Protein AF-A0A0L6W0F2-F1 (afdb_monomer_lite)

Secondary structure (DSSP, 8-state):
--GGGTS--TTTTHHHHSTTHHHHHHHHHHHHHHHHH-SSEEHHHHHHHHHHHHTTGGGG-PPPTT------SHHHHHHHHHHHHHHHTSSEE-TT--SSS-EEE--HHHHHHHHHHHHHHTT-------HHHHHHHHHHHHHHH-STTHHHHHHHHHHHHHHHHHHHHHHHHHHHHHHHHHHH---HHHHHHIIIIIIIIIIIIIIIHHHHTTT-HHHHHHHHHHHHHHHHH-HHHHHHHHHHHHHTTSS----TT-------TTTTTTTTSS---TT-HHHHHTTTHHHHTT-

Sequence (295 aa):
MQLFKIIRNPHFFSLLASPNREIYVEALFVVYRCYKQEFMIKKEELVNMLIATLENRMFELAAEEGEELDDYSLSGRAHWLVRRLLATGWIELDPLVHSVDEYIAVPDYSVKILQVLYEISEDRPKEYNSLVYSTYSNLSKAQEERGDYVAEALMAAYSLTDRLVDSLKSLLNNMRSYYLTLQEQEEVREVLREHFDRYQVLISDKIYHPLKTFDSVPRFRTRILSILRQWLVDGELIEKITAQLVRKGRFADAPPGGTINTTPTSTWLFTVRENCPPGYGWIWMRRREYIKSML

Structure (mmCIF, N/CA/C/O backbone):
data_AF-A0A0L6W0F2-F1
#
_entry.id   AF-A0A0L6W0F2-F1
#
loop_
_atom_site.group_PDB
_atom_site.id
_atom_site.type_symbol
_atom_site.label_atom_id
_atom_site.label_alt_id
_atom_site.label_comp_id
_atom_site.label_asym_id
_atom_site.label_entity_id
_atom_site.label_seq_id
_atom_site.pdbx_PDB_ins_code
_atom_site.Cartn_x
_atom_site.Cartn_y
_atom_site.Cartn_z
_atom_site.occupancy
_atom_site.B_iso_or_equiv
_atom_site.auth_seq_id
_atom_site.auth_comp_id
_atom_site.auth_asym_id
_atom_site.auth_atom_id
_atom_site.pdbx_PDB_model_num
ATOM 1 N N . MET A 1 1 ? -6.316 -21.010 -7.003 1.00 52.03 1 MET A N 1
ATOM 2 C CA . MET A 1 1 ? -6.022 -20.188 -5.805 1.00 52.03 1 MET A CA 1
ATOM 3 C C . MET A 1 1 ? -7.301 -20.040 -4.992 1.00 52.03 1 MET A C 1
ATOM 5 O O . MET A 1 1 ? -8.339 -19.841 -5.604 1.00 52.03 1 MET A O 1
ATOM 9 N N . GLN A 1 2 ? -7.263 -20.181 -3.663 1.00 79.69 2 GLN A N 1
ATOM 10 C CA . GLN A 1 2 ? -8.445 -20.024 -2.797 1.00 79.69 2 GLN A CA 1
ATOM 11 C C . GLN A 1 2 ? -8.117 -19.032 -1.674 1.00 79.69 2 GLN A C 1
ATOM 13 O O . GLN A 1 2 ? -7.456 -19.397 -0.708 1.00 79.69 2 GLN A O 1
ATOM 18 N N . LEU A 1 3 ? -8.557 -17.778 -1.825 1.00 83.69 3 LEU A N 1
ATOM 19 C CA . LEU A 1 3 ? -8.328 -16.679 -0.873 1.00 83.69 3 LEU A CA 1
ATOM 20 C C . LEU A 1 3 ? -8.741 -17.051 0.563 1.00 83.69 3 LEU A C 1
ATOM 22 O O . LEU A 1 3 ? -7.989 -16.818 1.504 1.00 83.69 3 LEU A O 1
ATOM 26 N N . PHE A 1 4 ? -9.879 -17.730 0.714 1.00 88.38 4 PHE A N 1
ATOM 27 C CA . PHE A 1 4 ? -10.427 -18.158 2.008 1.00 88.38 4 PHE A CA 1
ATOM 28 C C . PHE A 1 4 ? -9.688 -19.337 2.667 1.00 88.38 4 PHE A C 1
ATOM 30 O O . PHE A 1 4 ? -10.014 -19.732 3.779 1.00 88.38 4 PHE A O 1
ATOM 37 N N . LYS A 1 5 ? -8.660 -19.905 2.018 1.00 87.88 5 LYS A N 1
ATOM 38 C CA . LYS A 1 5 ? -7.694 -20.776 2.715 1.00 87.88 5 LYS A CA 1
ATOM 39 C C . LYS A 1 5 ? -6.657 -19.971 3.504 1.00 87.88 5 LYS A C 1
ATOM 41 O O . LYS A 1 5 ? -6.091 -20.493 4.463 1.00 87.88 5 LYS A O 1
ATOM 46 N N . ILE A 1 6 ? -6.393 -18.735 3.073 1.00 87.12 6 ILE A N 1
ATOM 47 C CA . ILE A 1 6 ? -5.465 -17.803 3.720 1.00 87.12 6 ILE A CA 1
ATOM 48 C C . ILE A 1 6 ? -6.224 -17.016 4.792 1.00 87.12 6 ILE A C 1
ATOM 50 O O . ILE A 1 6 ? -5.857 -17.078 5.959 1.00 87.12 6 ILE A O 1
ATOM 54 N N . ILE A 1 7 ? -7.326 -16.360 4.412 1.00 90.12 7 ILE A N 1
ATOM 55 C CA . ILE A 1 7 ? -8.238 -15.688 5.348 1.00 90.12 7 ILE A CA 1
ATOM 56 C C . ILE A 1 7 ? -9.220 -16.736 5.875 1.00 90.12 7 ILE A C 1
ATOM 58 O O . ILE A 1 7 ? -10.271 -16.969 5.280 1.00 90.12 7 ILE A O 1
ATOM 62 N N . ARG A 1 8 ? -8.825 -17.437 6.942 1.00 86.19 8 ARG A N 1
ATOM 63 C CA . ARG A 1 8 ? -9.568 -18.600 7.460 1.00 86.19 8 ARG A CA 1
ATOM 64 C C . ARG A 1 8 ? -10.846 -18.223 8.204 1.00 86.19 8 ARG A C 1
ATOM 66 O O . ARG A 1 8 ? -11.775 -19.024 8.239 1.00 86.19 8 ARG A O 1
ATOM 73 N N . ASN A 1 9 ? -10.883 -17.042 8.818 1.00 90.50 9 ASN A N 1
ATOM 74 C CA . ASN A 1 9 ? -12.027 -16.608 9.608 1.00 90.50 9 ASN A CA 1
ATOM 75 C C . ASN A 1 9 ? -13.150 -16.088 8.685 1.00 90.50 9 ASN A C 1
ATOM 77 O O . ASN A 1 9 ? -12.943 -15.084 7.998 1.00 90.50 9 ASN A O 1
ATOM 81 N N . PRO A 1 10 ? -14.340 -16.720 8.657 1.00 88.50 10 PRO A N 1
ATOM 82 C CA . PRO A 1 10 ? -15.450 -16.264 7.818 1.00 88.50 10 PRO A CA 1
ATOM 83 C C . PRO A 1 10 ? -15.996 -14.894 8.247 1.00 88.50 10 PRO A C 1
ATOM 85 O O . PRO A 1 10 ? -16.578 -14.184 7.431 1.00 88.50 10 PRO A O 1
ATOM 88 N N . HIS A 1 11 ? -15.776 -14.496 9.502 1.00 91.31 11 HIS A N 1
ATOM 89 C CA . HIS A 1 11 ? -16.202 -13.213 10.052 1.00 91.31 11 HIS A CA 1
ATOM 90 C C . HIS A 1 11 ? -15.135 -12.122 9.927 1.00 91.31 11 HIS A C 1
ATOM 92 O O . HIS A 1 11 ? -15.299 -11.053 10.499 1.00 91.31 11 HIS A O 1
ATOM 98 N N . PHE A 1 12 ? -14.061 -12.340 9.163 1.00 93.94 12 PHE A N 1
ATOM 99 C CA . PHE A 1 12 ? -12.976 -11.365 9.032 1.00 93.94 12 PHE A CA 1
ATOM 100 C C . PHE A 1 12 ? -13.468 -9.966 8.617 1.00 93.94 12 PHE A C 1
ATOM 102 O O . PHE A 1 12 ? -13.116 -8.963 9.230 1.00 93.94 12 PHE A O 1
ATOM 109 N N . PHE A 1 13 ? -14.351 -9.880 7.620 1.00 94.56 13 PHE A N 1
ATOM 110 C CA . PHE A 1 13 ? -14.863 -8.595 7.128 1.00 94.56 13 PHE A CA 1
ATOM 111 C C . PHE A 1 13 ? -16.058 -8.040 7.921 1.00 94.56 13 PHE A C 1
ATOM 113 O O . PHE A 1 13 ? -16.570 -6.982 7.557 1.00 94.56 13 PHE A O 1
ATOM 120 N N . SER A 1 14 ? -16.512 -8.708 8.991 1.00 93.25 14 SER A N 1
ATOM 121 C CA . SER A 1 14 ? -17.711 -8.284 9.732 1.00 93.25 14 SER A CA 1
ATOM 122 C C . SER A 1 14 ? -17.560 -6.888 10.341 1.00 93.25 14 SER A C 1
ATOM 124 O O . SER A 1 14 ? -18.513 -6.115 10.316 1.00 93.25 14 SER A O 1
ATOM 126 N N . LEU A 1 15 ? -16.350 -6.525 10.785 1.00 92.75 15 LEU A N 1
ATOM 127 C CA . LEU A 1 15 ? -16.050 -5.201 11.342 1.00 92.75 15 LEU A CA 1
ATOM 128 C C . LEU A 1 15 ? -16.320 -4.060 10.358 1.00 92.75 15 LEU A C 1
ATOM 130 O O . LEU A 1 15 ? -16.721 -2.976 10.758 1.00 92.75 15 LEU A O 1
ATOM 134 N N . LEU A 1 16 ? -16.111 -4.293 9.062 1.00 93.38 16 LEU A N 1
ATOM 135 C CA . LEU A 1 16 ? -16.318 -3.267 8.037 1.00 93.38 16 LEU A CA 1
ATOM 136 C C . LEU A 1 16 ? -17.801 -3.110 7.664 1.00 93.38 16 LEU A C 1
ATOM 138 O O . LEU A 1 16 ? -18.178 -2.127 7.028 1.00 93.38 16 LEU A O 1
ATOM 142 N N . ALA A 1 17 ? -18.635 -4.077 8.048 1.00 91.19 17 ALA A N 1
ATOM 143 C CA . ALA A 1 17 ? -20.064 -4.116 7.757 1.00 91.19 17 ALA A CA 1
ATOM 144 C C . ALA A 1 17 ? -20.945 -3.832 8.986 1.00 91.19 17 ALA A C 1
ATOM 146 O O . ALA A 1 17 ? -22.165 -3.767 8.846 1.00 91.19 17 ALA A O 1
ATOM 147 N N . SER A 1 18 ? -20.355 -3.680 10.175 1.00 89.38 18 SER A N 1
ATOM 148 C CA . SER A 1 18 ? -21.105 -3.500 11.417 1.00 89.38 18 SER A CA 1
ATOM 149 C C . SER A 1 18 ? -21.635 -2.064 11.590 1.00 89.38 18 SER A C 1
ATOM 151 O O . SER A 1 18 ? -21.172 -1.138 10.912 1.00 89.38 18 SER A O 1
ATOM 153 N N . PRO A 1 19 ? -22.576 -1.838 12.528 1.00 88.38 19 PRO A N 1
ATOM 154 C CA . PRO A 1 19 ? -23.009 -0.491 12.904 1.00 88.38 19 PRO A CA 1
ATOM 155 C C . PRO A 1 19 ? -21.852 0.386 13.409 1.00 88.38 19 PRO A C 1
ATOM 157 O O . PRO A 1 19 ? -21.783 1.565 13.077 1.00 88.38 19 PRO A O 1
ATOM 160 N N . ASN A 1 20 ? -20.898 -0.208 14.136 1.00 91.12 20 ASN A N 1
ATOM 161 C CA . ASN A 1 20 ? -19.728 0.471 14.705 1.00 91.12 20 ASN A CA 1
ATOM 162 C C . ASN A 1 20 ? -18.519 0.556 13.746 1.00 91.12 20 ASN A C 1
ATOM 164 O O . ASN A 1 20 ? -17.395 0.824 14.182 1.00 91.12 20 ASN A O 1
ATOM 168 N N . ARG A 1 21 ? -18.718 0.330 12.437 1.00 92.81 21 ARG A N 1
ATOM 169 C CA . ARG A 1 21 ? -17.644 0.228 11.428 1.00 92.81 21 ARG A CA 1
ATOM 170 C C . ARG A 1 21 ? -16.621 1.361 11.456 1.00 92.81 21 ARG A C 1
ATOM 172 O O . ARG A 1 21 ? -15.445 1.115 11.222 1.00 92.81 21 ARG A O 1
ATOM 179 N N . GLU A 1 22 ? -17.033 2.593 11.744 1.00 92.12 22 GLU A N 1
ATOM 180 C CA . GLU A 1 22 ? -16.118 3.741 11.739 1.00 92.12 22 GLU A CA 1
ATOM 181 C C . GLU A 1 22 ? -15.116 3.691 12.898 1.00 92.12 22 GLU A C 1
ATOM 183 O O . GLU A 1 22 ? -13.952 4.045 12.727 1.00 92.12 22 GLU A O 1
ATOM 188 N N . ILE A 1 23 ? -15.546 3.225 14.072 1.00 92.94 23 ILE A N 1
ATOM 189 C CA . ILE A 1 23 ? -14.671 3.052 15.239 1.00 92.94 23 ILE A CA 1
ATOM 190 C C . ILE A 1 23 ? -13.736 1.869 14.997 1.00 92.94 23 ILE A C 1
ATOM 192 O O . ILE A 1 23 ? -12.541 1.946 15.282 1.00 92.94 23 ILE A O 1
ATOM 196 N N . TYR A 1 24 ? -14.253 0.790 14.405 1.00 94.69 24 TYR A N 1
ATOM 197 C CA . TYR A 1 24 ? -13.438 -0.366 14.052 1.00 94.69 24 TYR A CA 1
ATOM 198 C C . TYR A 1 24 ? -12.374 -0.041 13.004 1.00 94.69 24 TYR A C 1
ATOM 200 O O . TYR A 1 24 ? -11.228 -0.452 13.170 1.00 94.69 24 TYR A O 1
ATOM 208 N N . VAL A 1 25 ? -12.706 0.722 11.961 1.00 95.00 25 VAL A N 1
ATOM 209 C CA . VAL A 1 25 ? -11.730 1.160 10.952 1.00 95.00 25 VAL A CA 1
ATOM 210 C C . VAL A 1 25 ? -10.639 2.022 11.581 1.00 95.00 25 VAL A C 1
ATOM 212 O O . VAL A 1 25 ? -9.460 1.812 11.302 1.00 95.00 25 VAL A O 1
ATOM 215 N N . GLU A 1 26 ? -10.987 2.944 12.476 1.00 94.12 26 GLU A N 1
ATOM 216 C CA . GLU A 1 26 ? -9.967 3.749 13.143 1.00 94.12 26 GLU A CA 1
ATOM 217 C C . GLU A 1 26 ? -9.091 2.930 14.097 1.00 94.12 26 GLU A C 1
ATOM 219 O O . GLU A 1 26 ? -7.872 3.107 14.095 1.00 94.12 26 GLU A O 1
ATOM 224 N N . ALA A 1 27 ? -9.662 1.972 14.835 1.00 95.88 27 ALA A N 1
ATOM 225 C CA . ALA A 1 27 ? -8.890 1.026 15.643 1.00 95.88 27 ALA A CA 1
ATOM 226 C C . ALA A 1 27 ? -7.936 0.182 14.778 1.00 95.88 27 ALA A C 1
ATOM 228 O O . ALA A 1 27 ? -6.768 -0.004 15.119 1.00 95.88 27 ALA A O 1
ATOM 229 N N . LEU A 1 28 ? -8.395 -0.274 13.613 1.00 97.06 28 LEU A N 1
ATOM 230 C CA . LEU A 1 28 ? -7.571 -0.969 12.625 1.00 97.06 28 LEU A CA 1
ATOM 231 C C . LEU A 1 28 ? -6.435 -0.080 12.085 1.00 97.06 28 LEU A C 1
ATOM 233 O O . LEU A 1 28 ? -5.321 -0.561 11.869 1.00 97.06 28 LEU A O 1
ATOM 237 N N . PHE A 1 29 ? -6.663 1.224 11.921 1.00 96.06 29 PHE A N 1
ATOM 238 C CA . PHE A 1 29 ? -5.604 2.170 11.560 1.00 96.06 29 PHE A CA 1
ATOM 239 C C . PHE A 1 29 ? -4.614 2.428 12.698 1.00 96.06 29 PHE A C 1
ATOM 241 O O . PHE A 1 29 ? -3.432 2.634 12.421 1.00 96.06 29 PHE A O 1
ATOM 248 N N . VAL A 1 30 ? -5.038 2.360 13.963 1.00 96.06 30 VAL A N 1
ATOM 249 C CA . VAL A 1 30 ? -4.112 2.351 15.111 1.00 96.06 30 VAL A CA 1
ATOM 250 C C . VAL A 1 30 ? -3.200 1.130 15.037 1.00 96.06 30 VAL A C 1
ATOM 252 O O . VAL A 1 30 ? -1.982 1.291 15.075 1.00 96.06 30 VAL A O 1
ATOM 255 N N . VAL A 1 31 ? -3.764 -0.065 14.823 1.00 96.62 31 VAL A N 1
ATOM 256 C CA . VAL A 1 31 ? -2.984 -1.302 14.630 1.00 96.62 31 VAL A CA 1
ATOM 257 C C . VAL A 1 31 ? -1.988 -1.151 13.479 1.00 96.62 31 VAL A C 1
ATOM 259 O O . VAL A 1 31 ? -0.815 -1.488 13.629 1.00 96.62 31 VAL A O 1
ATOM 262 N N . TYR A 1 32 ? -2.427 -0.610 12.338 1.00 95.88 32 TYR A N 1
ATOM 263 C CA . TYR A 1 32 ? -1.556 -0.395 11.183 1.00 95.88 32 TYR A CA 1
ATOM 264 C C . TYR A 1 32 ? -0.396 0.562 11.491 1.00 95.88 32 TYR A C 1
ATOM 266 O O . TYR A 1 32 ? 0.736 0.296 11.086 1.00 95.88 32 TYR A O 1
ATOM 274 N N . ARG A 1 33 ? -0.642 1.646 12.241 1.00 94.62 33 ARG A N 1
ATOM 275 C CA . ARG A 1 33 ? 0.417 2.566 12.687 1.00 94.62 33 ARG A CA 1
ATOM 276 C C . ARG A 1 33 ? 1.414 1.875 13.613 1.00 94.62 33 ARG A C 1
ATOM 278 O O . ARG A 1 33 ? 2.610 1.974 13.351 1.00 94.62 33 ARG A O 1
ATOM 285 N N . CYS A 1 34 ? 0.939 1.128 14.611 1.00 94.31 34 CYS A N 1
ATOM 286 C CA . CYS A 1 34 ? 1.802 0.348 15.502 1.00 94.31 34 CYS A CA 1
ATOM 287 C C . CYS A 1 34 ? 2.679 -0.629 14.709 1.00 94.31 34 CYS A C 1
ATOM 289 O O . CYS A 1 34 ? 3.890 -0.643 14.890 1.00 94.31 34 CYS A O 1
ATOM 291 N N . TYR A 1 35 ? 2.102 -1.358 13.749 1.00 94.31 35 TYR A N 1
ATOM 292 C CA . TYR A 1 35 ? 2.843 -2.279 12.880 1.00 94.31 35 TYR A CA 1
ATOM 293 C C . TYR A 1 35 ? 3.930 -1.596 12.033 1.00 94.31 35 TYR A C 1
ATOM 295 O O . TYR A 1 35 ? 4.949 -2.203 11.713 1.00 94.31 35 TYR A O 1
ATOM 303 N N . LYS A 1 36 ? 3.726 -0.338 11.627 1.00 92.81 36 LYS A N 1
ATOM 304 C CA . LYS A 1 36 ? 4.727 0.418 10.856 1.00 92.81 36 LYS A CA 1
ATOM 305 C C . LYS A 1 36 ? 5.843 1.007 11.717 1.00 92.81 36 LYS A C 1
ATOM 307 O O . LYS A 1 36 ? 6.898 1.311 11.165 1.00 92.81 36 LYS A O 1
ATOM 312 N N . GLN A 1 37 ? 5.599 1.212 13.008 1.00 91.69 37 GLN A N 1
ATOM 313 C CA . GLN A 1 37 ? 6.533 1.857 13.933 1.00 91.69 37 GLN A CA 1
ATOM 314 C C . GLN A 1 37 ? 7.358 0.838 14.720 1.00 91.69 37 GLN A C 1
ATOM 316 O O . GLN A 1 37 ? 8.566 1.012 14.854 1.00 91.69 37 GLN A O 1
ATOM 321 N N . GLU A 1 38 ? 6.719 -0.235 15.181 1.00 88.81 38 GLU A N 1
ATOM 322 C CA . GLU A 1 38 ? 7.299 -1.197 16.111 1.00 88.81 38 GLU A CA 1
ATOM 323 C C . GLU A 1 38 ? 7.514 -2.561 15.455 1.00 88.81 38 GLU A C 1
ATOM 325 O O . GLU A 1 38 ? 6.683 -3.055 14.694 1.00 88.81 38 GLU A O 1
ATOM 330 N N . PHE A 1 39 ? 8.635 -3.205 15.787 1.00 85.12 39 PHE A N 1
ATOM 331 C CA . PHE A 1 39 ? 8.941 -4.555 15.298 1.00 85.12 39 PHE A CA 1
ATOM 332 C C . PHE A 1 39 ? 8.172 -5.640 16.068 1.00 85.12 39 PHE A C 1
ATOM 334 O O . PHE A 1 39 ? 7.900 -6.711 15.531 1.00 85.12 39 PHE A O 1
ATOM 341 N N . MET A 1 40 ? 7.849 -5.361 17.332 1.00 88.56 40 MET A N 1
ATOM 342 C CA . MET A 1 40 ? 7.107 -6.224 18.248 1.00 88.56 40 MET A CA 1
ATOM 343 C C . MET A 1 40 ? 6.084 -5.358 18.971 1.00 88.56 40 MET A C 1
ATOM 345 O O . MET A 1 40 ? 6.460 -4.353 19.563 1.00 88.56 40 MET A O 1
ATOM 349 N N . ILE A 1 41 ? 4.809 -5.738 18.934 1.00 92.69 41 ILE A N 1
ATOM 350 C CA . ILE A 1 41 ? 3.729 -4.942 19.524 1.00 92.69 41 ILE A CA 1
ATOM 351 C C . ILE A 1 41 ? 3.308 -5.607 20.829 1.00 92.69 41 ILE A C 1
ATOM 353 O O . ILE A 1 41 ? 2.728 -6.695 20.796 1.00 92.69 41 ILE A O 1
ATOM 357 N N . LYS A 1 42 ? 3.560 -4.976 21.981 1.00 93.25 42 LYS A N 1
ATOM 358 C CA . LYS A 1 42 ? 2.959 -5.457 23.233 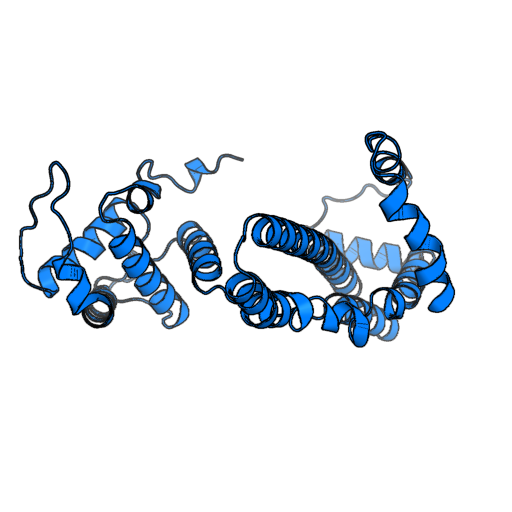1.00 93.25 42 LYS A CA 1
ATOM 359 C C . LYS A 1 42 ? 1.465 -5.160 23.232 1.00 93.25 42 LYS A C 1
ATOM 361 O O . LYS A 1 42 ? 1.032 -4.089 22.805 1.00 93.25 42 LYS A O 1
ATOM 366 N N . LYS A 1 43 ? 0.663 -6.076 23.772 1.00 93.81 43 LYS A N 1
ATOM 367 C CA . LYS A 1 43 ? -0.787 -5.875 23.894 1.00 93.81 43 LYS A CA 1
ATOM 368 C C . LYS A 1 43 ? -1.130 -4.611 24.688 1.00 93.81 43 LYS A C 1
ATOM 370 O O . LYS A 1 43 ? -1.976 -3.839 24.248 1.00 93.81 43 LYS A O 1
ATOM 375 N N . GLU A 1 44 ? -0.440 -4.373 25.801 1.00 92.81 44 GLU A N 1
ATOM 376 C CA . GLU A 1 44 ? -0.622 -3.173 26.634 1.00 92.81 44 GLU A CA 1
ATOM 377 C C . GLU A 1 44 ? -0.292 -1.877 25.879 1.00 92.81 44 GLU A C 1
ATOM 379 O O . GLU A 1 44 ? -0.998 -0.879 25.997 1.00 92.81 44 GLU A O 1
ATOM 384 N N . GLU A 1 45 ? 0.749 -1.883 25.044 1.00 93.38 45 GLU A N 1
ATOM 385 C CA . GLU A 1 45 ? 1.099 -0.726 24.212 1.00 93.38 45 GLU A CA 1
ATOM 386 C C . GLU A 1 45 ? 0.010 -0.444 23.174 1.00 93.38 45 GLU A C 1
ATOM 388 O O . GLU A 1 45 ? -0.395 0.707 23.009 1.00 93.38 45 GLU A O 1
ATOM 393 N N . LEU A 1 46 ? -0.528 -1.486 22.529 1.00 95.25 46 LEU A N 1
ATOM 394 C CA . LEU A 1 46 ? -1.653 -1.339 21.606 1.00 95.25 46 LEU A CA 1
ATOM 395 C C . LEU A 1 46 ? -2.895 -0.775 22.312 1.00 95.25 46 LEU A C 1
ATOM 397 O O . LEU A 1 46 ? -3.544 0.121 21.777 1.00 95.25 46 LEU A O 1
ATOM 401 N N . VAL A 1 47 ? -3.215 -1.264 23.513 1.00 95.19 47 VAL A N 1
ATOM 402 C CA . VAL A 1 47 ? -4.325 -0.747 24.328 1.00 95.19 47 VAL A CA 1
ATOM 403 C C . VAL A 1 47 ? -4.123 0.736 24.639 1.00 95.19 47 VAL A C 1
ATOM 405 O O . VAL A 1 47 ? -5.025 1.535 24.391 1.00 95.19 47 VAL A O 1
ATOM 408 N N . ASN A 1 48 ? -2.939 1.127 25.110 1.00 94.31 48 ASN A N 1
ATOM 409 C CA . ASN A 1 48 ? -2.630 2.524 25.417 1.00 94.31 48 ASN A CA 1
ATOM 410 C C . ASN A 1 48 ? -2.741 3.423 24.179 1.00 94.31 48 ASN A C 1
ATOM 412 O O . ASN A 1 48 ? -3.298 4.518 24.255 1.00 94.31 48 ASN A O 1
ATOM 416 N N . MET A 1 49 ? -2.272 2.947 23.023 1.00 94.38 49 MET A N 1
ATOM 417 C CA . MET A 1 49 ? -2.391 3.666 21.755 1.00 94.38 49 MET A CA 1
ATOM 418 C C . MET A 1 49 ? -3.847 3.812 21.306 1.00 94.38 49 MET A C 1
ATOM 420 O O . MET A 1 49 ? -4.228 4.877 20.818 1.00 94.38 49 MET A O 1
ATOM 424 N N . LEU A 1 50 ? -4.678 2.782 21.492 1.00 95.31 50 LEU A N 1
ATOM 425 C CA . LEU A 1 50 ? -6.115 2.853 21.218 1.00 95.31 50 LEU A CA 1
ATOM 426 C C . LEU A 1 50 ? -6.796 3.889 22.116 1.00 95.31 50 LEU A C 1
ATOM 428 O O . LEU A 1 50 ? -7.533 4.724 21.603 1.00 95.31 50 LEU A O 1
ATOM 432 N N . ILE A 1 51 ? -6.503 3.888 23.419 1.00 94.19 51 ILE A N 1
ATOM 433 C CA . ILE A 1 51 ? -7.054 4.875 24.361 1.00 94.19 51 ILE A CA 1
ATOM 434 C C . ILE A 1 51 ? -6.645 6.289 23.944 1.00 94.19 51 ILE A C 1
ATOM 436 O O . ILE A 1 51 ? -7.505 7.147 23.783 1.00 94.19 51 ILE A O 1
ATOM 440 N N . ALA A 1 52 ? -5.353 6.523 23.698 1.00 93.31 52 ALA A N 1
ATOM 441 C CA . ALA A 1 52 ? -4.831 7.847 23.364 1.00 93.31 52 ALA A CA 1
ATOM 442 C C . ALA A 1 52 ? -5.385 8.414 22.045 1.00 93.31 52 ALA A C 1
ATOM 444 O O . ALA A 1 52 ? -5.453 9.628 21.874 1.00 93.31 52 ALA A O 1
ATOM 445 N N . THR A 1 53 ? -5.754 7.551 21.093 1.00 92.25 53 THR A N 1
ATOM 446 C CA . THR A 1 53 ? -6.242 7.980 19.772 1.00 92.25 53 THR A CA 1
ATOM 447 C C . THR A 1 53 ? -7.760 8.020 19.664 1.00 92.25 53 THR A C 1
ATOM 449 O O . THR A 1 53 ? -8.281 8.857 18.932 1.00 92.25 53 THR A O 1
ATOM 452 N N . LEU A 1 54 ? -8.472 7.143 20.375 1.00 91.44 54 LEU A N 1
ATOM 453 C CA . LEU A 1 54 ? -9.920 6.978 20.247 1.00 91.44 54 LEU A CA 1
ATOM 454 C C . LEU A 1 54 ? -10.706 7.469 21.467 1.00 91.44 54 LEU A C 1
ATOM 456 O O . LEU A 1 54 ? -11.919 7.300 21.472 1.00 91.44 54 LEU A O 1
ATOM 460 N N . GLU A 1 55 ? -10.065 8.090 22.463 1.00 86.81 55 GLU A N 1
ATOM 461 C CA . GLU A 1 55 ? -10.653 8.494 23.754 1.00 86.81 55 GLU A CA 1
ATOM 462 C C . GLU A 1 55 ? -12.123 8.948 23.667 1.00 86.81 55 GLU A C 1
ATOM 464 O O . GLU A 1 55 ? -13.003 8.343 24.275 1.00 86.81 55 GLU A O 1
ATOM 469 N N . ASN A 1 56 ? -12.417 9.958 22.843 1.00 83.38 56 ASN A N 1
ATOM 470 C CA . ASN A 1 56 ? -13.776 10.489 22.699 1.00 83.38 56 ASN A CA 1
ATOM 471 C C . ASN A 1 56 ? -14.714 9.552 21.922 1.00 83.38 56 ASN A C 1
ATOM 473 O O . ASN A 1 56 ? -15.876 9.391 22.287 1.00 83.38 56 ASN A O 1
ATOM 477 N N . ARG A 1 57 ? -14.207 8.906 20.868 1.00 84.88 57 ARG A N 1
ATOM 478 C CA . ARG A 1 57 ? -14.998 8.051 19.970 1.00 84.88 57 ARG A CA 1
ATOM 479 C C . ARG A 1 57 ? -15.371 6.723 20.605 1.00 84.88 57 ARG A C 1
ATOM 481 O O . ARG A 1 57 ? -16.403 6.147 20.289 1.00 84.88 57 ARG A O 1
ATOM 488 N N . MET A 1 58 ? -14.562 6.229 21.538 1.00 83.00 58 MET A N 1
ATOM 489 C CA . MET A 1 58 ? -14.847 4.977 22.232 1.00 83.00 58 MET A CA 1
ATOM 490 C C . MET A 1 58 ? -16.160 5.042 23.000 1.00 83.00 58 MET A C 1
ATOM 492 O O . MET A 1 58 ? -16.797 4.003 23.139 1.00 83.00 58 MET A O 1
ATOM 496 N N . PHE A 1 59 ? -16.599 6.225 23.446 1.00 79.88 59 PHE A N 1
ATOM 497 C CA . PHE A 1 59 ? -17.894 6.405 24.105 1.00 79.88 59 PHE A CA 1
ATOM 498 C C . PHE A 1 59 ? -19.098 6.209 23.172 1.00 79.88 59 PHE A C 1
ATOM 500 O O . PHE A 1 59 ? -20.167 5.833 23.652 1.00 79.88 59 PHE A O 1
ATOM 507 N N . GLU A 1 60 ? -18.902 6.361 21.861 1.00 82.50 60 GLU A N 1
ATOM 508 C CA . GLU A 1 60 ? -19.927 6.220 20.818 1.00 82.50 60 GLU A CA 1
ATOM 509 C C . GLU A 1 60 ? -20.202 4.757 20.432 1.00 82.50 60 GLU A C 1
ATOM 511 O O . GLU A 1 60 ? -21.155 4.490 19.703 1.00 82.50 60 GLU A O 1
ATOM 516 N N . LEU A 1 61 ? -19.398 3.804 20.927 1.00 81.25 61 LEU A N 1
ATOM 517 C CA . LEU A 1 61 ? -19.623 2.370 20.721 1.00 81.25 61 LEU A CA 1
ATOM 518 C C . LEU A 1 61 ? -21.025 1.969 21.193 1.00 81.25 61 LEU A C 1
ATOM 520 O O . LEU A 1 61 ? -21.320 1.994 22.391 1.00 81.25 61 LEU A O 1
ATOM 524 N N . ALA A 1 62 ? -21.864 1.562 20.244 1.00 75.94 62 ALA A N 1
ATOM 525 C CA . ALA A 1 62 ? -23.165 0.980 20.522 1.00 75.94 62 ALA A CA 1
ATOM 526 C C . ALA A 1 62 ? -23.016 -0.518 20.822 1.00 75.94 62 ALA A C 1
ATOM 528 O O . ALA A 1 62 ? -22.198 -1.202 20.201 1.00 75.94 62 ALA A O 1
ATOM 529 N N . ALA A 1 63 ? -23.829 -1.034 21.747 1.00 72.44 63 ALA A N 1
ATOM 530 C CA . ALA A 1 63 ? -23.917 -2.471 21.982 1.00 72.44 63 ALA A CA 1
ATOM 531 C C . ALA A 1 63 ? -24.438 -3.175 20.715 1.00 72.44 63 ALA 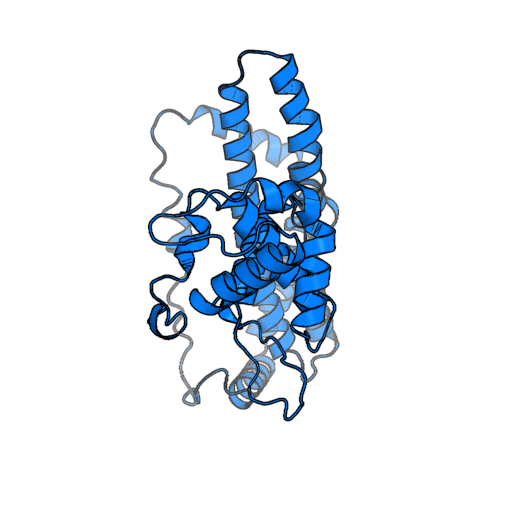A C 1
ATOM 533 O O . ALA A 1 63 ? -25.463 -2.779 20.156 1.00 72.44 63 ALA A O 1
ATOM 534 N N . GLU A 1 64 ? -23.716 -4.194 20.249 1.00 70.62 64 GLU A N 1
ATOM 535 C CA . GLU A 1 64 ? -24.139 -5.042 19.129 1.00 70.62 64 GLU A CA 1
ATOM 536 C C . GLU A 1 64 ? -25.003 -6.207 19.650 1.00 70.62 64 GLU A C 1
ATOM 538 O O . GLU A 1 64 ? -24.938 -6.570 20.826 1.00 70.62 64 GLU A O 1
ATOM 543 N N . GLU A 1 65 ? -25.851 -6.787 18.793 1.00 58.41 65 GLU A N 1
ATOM 544 C CA . GLU A 1 65 ? -26.746 -7.883 19.190 1.00 58.41 65 GLU A CA 1
ATOM 545 C C . GLU A 1 65 ? -25.961 -9.060 19.794 1.00 58.41 65 GLU A C 1
ATOM 547 O O . GLU A 1 65 ? -25.150 -9.698 19.121 1.00 58.41 65 GLU A O 1
ATOM 552 N N . GLY A 1 66 ? -26.232 -9.361 21.069 1.00 60.12 66 GLY A N 1
ATOM 553 C CA . GLY A 1 66 ? -25.599 -10.463 21.799 1.00 60.12 66 GLY A CA 1
ATOM 554 C C . GLY A 1 66 ? -24.282 -10.120 22.504 1.00 60.12 66 GLY A C 1
ATOM 555 O O . GLY A 1 66 ? -23.659 -11.033 23.041 1.00 60.12 66 GLY A O 1
ATOM 556 N N . GLU A 1 67 ? -23.864 -8.849 22.538 1.00 66.00 67 GLU A N 1
ATOM 557 C CA . GLU A 1 67 ? -22.671 -8.405 23.270 1.00 66.00 67 GLU A CA 1
ATOM 558 C C . GLU A 1 67 ? -23.025 -7.405 24.380 1.00 66.00 67 GLU A C 1
ATOM 560 O O . GLU A 1 67 ? -23.584 -6.337 24.130 1.00 66.00 67 GLU A O 1
ATOM 565 N N . GLU A 1 68 ? -22.658 -7.736 25.620 1.00 61.84 68 GLU A N 1
ATOM 566 C CA . GLU A 1 68 ? -22.692 -6.798 26.742 1.00 61.84 68 GLU A CA 1
ATOM 567 C C . GLU A 1 68 ? -21.355 -6.046 26.814 1.00 61.84 68 GLU A C 1
ATOM 569 O O . GLU A 1 68 ? -20.269 -6.633 26.783 1.00 61.84 68 GLU A O 1
ATOM 574 N N . LEU A 1 69 ? -21.418 -4.714 26.875 1.00 65.38 69 LEU A N 1
ATOM 575 C CA . LEU A 1 69 ? -20.248 -3.885 27.155 1.00 65.38 69 LEU A CA 1
ATOM 576 C C . LEU A 1 69 ? -20.003 -3.921 28.671 1.00 65.38 69 LEU A C 1
ATOM 578 O O . LEU A 1 69 ? -20.532 -3.089 29.405 1.00 65.38 69 LEU A O 1
ATOM 582 N N . ASP A 1 70 ? -19.221 -4.908 29.117 1.00 57.47 70 ASP A N 1
ATOM 583 C CA . ASP A 1 70 ? -18.953 -5.209 30.538 1.00 57.47 70 ASP A CA 1
ATOM 584 C C . ASP A 1 70 ? -18.363 -4.036 31.347 1.00 57.47 70 ASP A C 1
ATOM 586 O O . ASP A 1 70 ? -18.482 -4.007 32.572 1.00 57.47 70 ASP A O 1
ATOM 590 N N . ASP A 1 71 ? -17.714 -3.067 30.691 1.00 63.53 71 ASP A N 1
ATOM 591 C CA . ASP A 1 71 ? -17.063 -1.936 31.356 1.00 63.53 71 ASP A CA 1
ATOM 592 C C . ASP A 1 71 ? -17.210 -0.633 30.549 1.00 63.53 71 ASP A C 1
ATOM 594 O O . ASP A 1 71 ? -16.840 -0.545 29.374 1.00 63.53 71 ASP A O 1
ATOM 598 N N . TYR A 1 72 ? -17.739 0.403 31.206 1.00 70.81 72 TYR A N 1
ATOM 599 C CA . TYR A 1 72 ? -17.898 1.743 30.638 1.00 70.81 72 TYR A CA 1
ATOM 600 C C . TYR A 1 72 ? -16.593 2.554 30.645 1.00 70.81 72 TYR A C 1
ATOM 602 O O . TYR A 1 72 ? -16.568 3.637 30.056 1.00 70.81 72 TYR A O 1
ATOM 610 N N . SER A 1 73 ? -15.519 2.060 31.272 1.00 85.75 73 SER A N 1
ATOM 611 C CA . SER A 1 73 ? -14.215 2.721 31.283 1.00 85.75 73 SER A CA 1
ATOM 612 C C . SER A 1 73 ? -13.522 2.686 29.912 1.00 85.75 73 SER A C 1
ATOM 614 O O . SER A 1 73 ? -13.710 1.769 29.110 1.00 85.75 73 SER A O 1
ATOM 616 N N . LEU A 1 74 ? -12.660 3.675 29.649 1.00 86.12 74 LEU A N 1
ATOM 617 C CA . LEU A 1 74 ? -11.824 3.714 28.440 1.00 86.12 74 LEU A CA 1
ATOM 618 C C . LEU A 1 74 ? -10.934 2.473 28.320 1.00 86.12 74 LEU A C 1
ATOM 620 O O . LEU A 1 74 ? -10.819 1.889 27.245 1.00 86.12 74 LEU A O 1
ATOM 624 N N . SER A 1 75 ? -10.348 2.038 29.437 1.00 89.44 75 SER A N 1
ATOM 625 C CA . SER A 1 75 ? -9.502 0.845 29.467 1.00 89.44 75 SER A CA 1
ATOM 626 C C . SER A 1 75 ? -10.297 -0.413 29.118 1.00 89.44 75 SER A C 1
ATOM 628 O O . SER A 1 75 ? -9.870 -1.199 28.269 1.00 89.44 75 SER A O 1
ATOM 630 N N . GLY A 1 76 ? -11.490 -0.572 29.696 1.00 88.12 76 GLY A N 1
ATOM 631 C CA . GLY A 1 76 ? -12.386 -1.687 29.409 1.00 88.12 76 GLY A CA 1
ATOM 632 C C . GLY A 1 76 ? -12.783 -1.757 27.938 1.00 88.12 76 GLY A C 1
ATOM 633 O O . GLY A 1 76 ? -12.658 -2.811 27.308 1.00 88.12 76 GLY A O 1
ATOM 634 N N . ARG A 1 77 ? -13.166 -0.616 27.351 1.00 88.88 77 ARG A N 1
ATOM 635 C CA . ARG A 1 77 ? -13.512 -0.523 25.924 1.00 88.88 77 ARG A CA 1
ATOM 636 C C . ARG A 1 77 ? -12.316 -0.796 25.008 1.00 88.88 77 ARG A C 1
ATOM 638 O O . ARG A 1 77 ? -12.488 -1.420 23.964 1.00 88.88 77 ARG A O 1
ATOM 645 N N . ALA A 1 78 ? -11.104 -0.391 25.387 1.00 92.25 78 ALA A N 1
ATOM 646 C CA . ALA A 1 78 ? -9.905 -0.629 24.579 1.00 92.25 78 ALA A CA 1
ATOM 647 C C . ALA A 1 78 ? -9.538 -2.111 24.572 1.00 92.25 78 ALA A C 1
ATOM 649 O O . ALA A 1 78 ? -9.305 -2.695 23.513 1.00 92.25 78 ALA A O 1
ATOM 650 N N . HIS A 1 79 ? -9.595 -2.754 25.737 1.00 92.44 79 HIS A N 1
ATOM 651 C CA . HIS A 1 79 ? -9.445 -4.200 25.841 1.00 92.44 79 HIS A CA 1
ATOM 652 C C . HIS A 1 79 ? -10.532 -4.948 25.066 1.00 92.44 79 HIS A C 1
ATOM 654 O O . HIS A 1 79 ? -10.238 -5.957 24.424 1.00 92.44 79 HIS A O 1
ATOM 660 N N . TRP A 1 80 ? -11.775 -4.464 25.096 1.00 90.44 80 TRP A N 1
ATOM 661 C CA . TRP A 1 80 ? -12.864 -5.035 24.308 1.00 90.44 80 TRP A CA 1
ATOM 662 C C . TRP A 1 80 ? -12.601 -4.923 22.801 1.00 90.44 80 TRP A C 1
ATOM 664 O O . TRP A 1 80 ? -12.723 -5.927 22.099 1.00 90.44 80 TRP A O 1
ATOM 674 N N . LEU A 1 81 ? -12.138 -3.766 22.310 1.00 93.00 81 LEU A N 1
ATOM 675 C CA . LEU A 1 81 ? -11.740 -3.596 20.908 1.00 93.00 81 LEU A CA 1
ATOM 676 C C . LEU A 1 81 ? -10.648 -4.597 20.525 1.00 93.00 81 LEU A C 1
ATOM 678 O O . LEU A 1 81 ? -10.795 -5.304 19.533 1.00 93.00 81 LEU A O 1
ATOM 682 N N . VAL A 1 82 ? -9.596 -4.736 21.337 1.00 94.69 82 VAL A N 1
ATOM 683 C CA . VAL A 1 82 ? -8.529 -5.720 21.088 1.00 94.69 82 VAL A CA 1
ATOM 684 C C . VAL A 1 82 ? -9.087 -7.145 21.017 1.00 94.69 82 VAL A C 1
ATOM 686 O O . VAL A 1 82 ? -8.760 -7.878 20.084 1.00 94.69 82 VAL A O 1
ATOM 689 N N . ARG A 1 83 ? -9.978 -7.541 21.940 1.00 93.00 83 ARG A N 1
ATOM 690 C CA . ARG A 1 83 ? -10.643 -8.859 21.891 1.00 93.00 83 ARG A CA 1
ATOM 691 C C . ARG A 1 83 ? -11.447 -9.048 20.606 1.00 93.00 83 ARG A C 1
ATOM 693 O O . ARG A 1 83 ? -11.388 -10.120 20.011 1.00 93.00 83 ARG A O 1
ATOM 700 N N . ARG A 1 84 ? -12.161 -8.017 20.153 1.00 92.56 84 ARG A N 1
ATOM 701 C CA . ARG A 1 84 ? -12.951 -8.049 18.915 1.00 92.56 84 ARG A CA 1
ATOM 702 C C . ARG A 1 84 ? -12.060 -8.194 17.675 1.00 92.56 84 ARG A C 1
ATOM 704 O O . ARG A 1 84 ? -12.364 -8.998 16.791 1.00 92.56 84 ARG A O 1
ATOM 711 N N . LEU A 1 85 ? -10.933 -7.481 17.628 1.00 95.69 85 LEU A N 1
ATOM 712 C CA . LEU A 1 85 ? -9.940 -7.592 16.551 1.00 95.69 85 LEU A CA 1
ATOM 713 C C . LEU A 1 85 ? -9.275 -8.981 16.518 1.00 95.69 85 LEU A C 1
ATOM 715 O O . LEU A 1 85 ? -9.056 -9.528 15.435 1.00 95.69 85 LEU A O 1
ATOM 719 N N . LEU A 1 86 ? -9.009 -9.576 17.688 1.00 95.19 86 LEU A N 1
ATOM 720 C CA . LEU A 1 86 ? -8.528 -10.959 17.815 1.00 95.19 86 LEU A CA 1
ATOM 721 C C . LEU A 1 86 ? -9.581 -11.965 17.325 1.00 95.19 86 LEU A C 1
ATOM 723 O O . LEU A 1 86 ? -9.282 -12.836 16.511 1.00 95.19 86 LEU A O 1
ATOM 727 N N . ALA A 1 87 ? -10.832 -11.825 17.772 1.00 93.50 87 ALA A N 1
ATOM 728 C CA . ALA A 1 87 ? -11.925 -12.740 17.431 1.00 93.50 87 ALA A CA 1
ATOM 729 C C . ALA A 1 87 ? -12.240 -12.772 15.927 1.00 93.50 87 ALA A C 1
ATOM 731 O O . ALA A 1 87 ? -12.658 -13.799 15.392 1.00 93.50 87 ALA A O 1
ATOM 732 N N . THR A 1 88 ? -12.023 -11.656 15.233 1.00 94.62 88 THR A N 1
ATOM 733 C CA . THR A 1 88 ? -12.214 -11.531 13.780 1.00 94.62 88 THR A CA 1
ATOM 734 C C . THR A 1 88 ? -10.966 -11.902 12.975 1.00 94.62 88 THR A C 1
ATOM 736 O O . THR A 1 88 ? -11.066 -12.129 11.770 1.00 94.62 88 THR A O 1
ATOM 739 N N . GLY A 1 89 ? -9.808 -12.063 13.624 1.00 94.62 89 GLY A N 1
ATOM 740 C CA . GLY A 1 89 ? -8.551 -12.464 12.987 1.00 94.62 89 GLY A CA 1
ATOM 741 C C . GLY A 1 89 ? -7.811 -11.327 12.279 1.00 94.62 89 GLY A C 1
ATOM 742 O O . GLY A 1 89 ? -6.956 -11.583 11.438 1.00 94.62 89 GLY A O 1
ATOM 743 N N . TRP A 1 90 ? -8.119 -10.063 12.587 1.00 96.62 90 TRP A N 1
ATOM 744 C CA . TRP A 1 90 ? -7.305 -8.939 12.100 1.00 96.62 90 TRP A CA 1
ATOM 745 C C . TRP A 1 90 ? -5.934 -8.898 12.760 1.00 96.62 90 TRP A C 1
ATOM 747 O O . TRP A 1 90 ? -4.962 -8.487 12.125 1.00 96.62 90 TRP A O 1
ATOM 757 N N . ILE A 1 91 ? -5.874 -9.357 14.005 1.00 96.31 91 ILE A N 1
ATOM 758 C CA . ILE A 1 91 ? -4.664 -9.533 14.797 1.00 96.31 91 ILE A CA 1
ATOM 759 C C . ILE A 1 91 ? -4.693 -10.913 15.457 1.00 96.31 91 ILE A C 1
ATOM 761 O O . ILE A 1 91 ? -5.758 -11.506 15.630 1.00 96.31 91 ILE A O 1
ATOM 765 N N . GLU A 1 92 ? -3.525 -11.412 15.832 1.00 94.62 92 GLU A N 1
ATOM 766 C CA . GLU A 1 92 ? -3.328 -12.695 16.504 1.00 94.62 92 GLU A CA 1
ATOM 767 C C . GLU A 1 92 ? -2.430 -12.480 17.734 1.00 94.62 92 GLU A C 1
ATOM 769 O O . GLU A 1 92 ? -1.670 -11.514 17.794 1.00 94.62 92 GLU A O 1
ATOM 774 N N . LEU A 1 93 ? -2.519 -13.356 18.737 1.00 92.62 93 LEU A N 1
ATOM 775 C CA . LEU A 1 93 ? -1.516 -13.391 19.806 1.00 92.62 93 LEU A CA 1
ATOM 776 C C . LEU A 1 93 ? -0.257 -14.053 19.252 1.00 92.62 93 LEU A C 1
ATOM 778 O O . LEU A 1 93 ? -0.373 -15.083 18.592 1.00 92.62 93 LEU A O 1
ATOM 782 N N . ASP A 1 94 ? 0.918 -13.489 19.520 1.00 86.81 94 ASP A N 1
ATOM 783 C CA . ASP A 1 94 ? 2.189 -14.090 19.120 1.00 86.81 94 ASP A CA 1
ATOM 784 C C . ASP A 1 94 ? 2.591 -15.189 20.125 1.00 86.81 94 ASP A C 1
ATOM 786 O O . ASP A 1 94 ? 2.977 -14.875 21.254 1.00 86.81 94 ASP A O 1
ATOM 790 N N . PRO A 1 95 ? 2.515 -16.484 19.756 1.00 72.69 95 PRO A N 1
ATOM 791 C CA . PRO A 1 95 ? 2.858 -17.571 20.664 1.00 72.69 95 PRO A CA 1
ATOM 792 C C . PRO A 1 95 ? 4.374 -17.816 20.749 1.00 72.69 95 PRO A C 1
ATOM 794 O O . PRO A 1 95 ? 4.811 -18.632 21.560 1.00 72.69 95 PRO A O 1
ATOM 797 N N . LEU A 1 96 ? 5.176 -17.181 19.885 1.00 69.25 96 LEU A N 1
ATOM 798 C CA . LEU A 1 96 ? 6.618 -17.421 19.770 1.00 69.25 96 LEU A CA 1
ATOM 799 C C . LEU A 1 96 ? 7.423 -16.632 20.804 1.00 69.25 96 LEU A C 1
ATOM 801 O O . LEU A 1 96 ? 8.594 -16.934 21.041 1.00 69.25 96 LEU A O 1
ATOM 805 N N . VAL A 1 97 ? 6.806 -15.634 21.436 1.00 70.94 97 VAL A N 1
ATOM 806 C CA . VAL A 1 97 ? 7.446 -14.847 22.482 1.00 70.94 97 VAL A CA 1
ATOM 807 C C . VAL A 1 97 ? 7.227 -15.535 23.827 1.00 70.94 97 VAL A C 1
ATOM 809 O O . VAL A 1 97 ? 6.167 -15.437 24.437 1.00 70.94 97 VAL A O 1
ATOM 812 N N . HIS A 1 98 ? 8.252 -16.234 24.319 1.00 65.75 98 HIS A N 1
ATOM 813 C CA . HIS A 1 98 ? 8.269 -16.820 25.665 1.00 65.75 98 HIS A CA 1
ATOM 814 C C . HIS A 1 98 ? 8.488 -15.741 26.744 1.00 65.75 98 HIS A C 1
ATOM 816 O O . HIS A 1 98 ? 9.494 -15.747 27.452 1.00 65.75 98 HIS A O 1
ATOM 822 N N . SER A 1 99 ? 7.559 -14.790 26.835 1.00 72.94 99 SER A N 1
ATOM 823 C CA . SER A 1 99 ? 7.522 -13.729 27.844 1.00 72.94 99 SER A CA 1
ATOM 824 C C . SER A 1 99 ? 6.282 -13.876 28.728 1.00 72.94 99 SER A C 1
ATOM 826 O O . SER A 1 99 ? 5.321 -14.547 28.362 1.00 72.94 99 SER A O 1
ATOM 828 N N . VAL A 1 100 ? 6.313 -13.243 29.902 1.00 76.25 100 VAL A N 1
ATOM 829 C CA . VAL A 1 100 ? 5.114 -13.033 30.733 1.00 76.25 100 VAL A CA 1
ATOM 830 C C . VAL A 1 100 ? 4.158 -12.048 30.048 1.00 76.25 100 VAL A C 1
ATOM 832 O O . VAL A 1 100 ? 2.947 -12.142 30.224 1.00 76.25 100 VAL A O 1
ATOM 835 N N . ASP A 1 101 ? 4.707 -11.129 29.252 1.00 83.06 101 ASP A N 1
ATOM 836 C CA . ASP A 1 101 ? 3.942 -10.139 28.499 1.00 83.06 101 ASP A CA 1
ATOM 837 C C . ASP A 1 101 ? 3.314 -10.765 27.244 1.00 83.06 101 ASP A C 1
ATOM 839 O O . ASP A 1 101 ? 3.979 -11.491 26.501 1.00 83.06 101 ASP A O 1
ATOM 843 N N . GLU A 1 102 ? 2.055 -10.420 26.963 1.00 89.00 102 GLU A N 1
ATOM 844 C CA . GLU A 1 102 ? 1.370 -10.812 25.729 1.00 89.00 102 GLU A CA 1
ATOM 845 C C . GLU A 1 102 ? 1.754 -9.892 24.558 1.00 89.00 102 GLU A C 1
ATOM 847 O O . GLU A 1 102 ? 1.671 -8.661 24.652 1.00 89.00 102 GLU A O 1
ATOM 852 N N . TYR A 1 103 ? 2.113 -10.497 23.425 1.00 92.94 103 TYR A N 1
ATOM 853 C CA . TYR A 1 103 ? 2.457 -9.796 22.187 1.00 92.94 103 TYR A CA 1
ATOM 854 C C . TYR A 1 103 ? 1.407 -10.023 21.101 1.00 92.94 103 TYR A C 1
ATOM 856 O O . TYR A 1 103 ? 0.761 -11.070 21.040 1.00 92.94 103 TYR A O 1
ATOM 864 N N . ILE A 1 104 ? 1.244 -9.021 20.240 1.00 94.19 104 ILE A N 1
ATOM 865 C CA . ILE A 1 104 ? 0.320 -9.024 19.111 1.00 94.19 104 ILE A CA 1
ATOM 866 C C . ILE A 1 104 ? 1.102 -9.225 17.814 1.00 94.19 104 ILE A C 1
ATOM 868 O O . ILE A 1 104 ? 1.988 -8.439 17.476 1.00 94.19 104 ILE A O 1
ATOM 872 N N . ALA A 1 105 ? 0.710 -10.240 17.051 1.00 93.94 105 ALA A N 1
ATOM 873 C CA . ALA A 1 105 ? 1.115 -10.435 15.671 1.00 93.94 105 ALA A CA 1
ATOM 874 C C . ALA A 1 105 ? 0.031 -9.895 14.727 1.00 93.94 105 ALA A C 1
ATOM 876 O O . ALA A 1 105 ? -1.165 -10.113 14.929 1.00 93.94 105 ALA A O 1
ATOM 877 N N . VAL A 1 106 ? 0.443 -9.208 13.661 1.00 95.12 106 VAL A N 1
ATOM 878 C CA . VAL A 1 106 ? -0.469 -8.768 12.595 1.00 95.12 106 VAL A CA 1
ATOM 879 C C . VAL A 1 106 ? -0.249 -9.663 11.374 1.00 95.12 106 VAL A C 1
ATOM 881 O O . VAL A 1 106 ? 0.830 -9.608 10.776 1.00 95.12 106 VAL A O 1
ATOM 884 N N . PRO A 1 107 ? -1.232 -10.490 10.977 1.00 94.25 107 PRO A N 1
ATOM 885 C CA . PRO A 1 107 ? -1.084 -11.374 9.827 1.00 94.25 107 PRO A CA 1
ATOM 886 C C . PRO A 1 107 ? -0.800 -10.612 8.525 1.00 94.25 107 PRO A C 1
ATOM 888 O O . PRO A 1 107 ? -1.362 -9.547 8.277 1.00 94.25 107 PRO A O 1
ATOM 891 N N . ASP A 1 108 ? 0.013 -11.190 7.634 1.00 92.75 108 ASP A N 1
ATOM 892 C CA . ASP A 1 108 ? 0.416 -10.553 6.364 1.00 92.75 108 ASP A CA 1
ATOM 893 C C . ASP A 1 108 ? -0.783 -10.169 5.472 1.00 92.75 108 ASP A C 1
ATOM 895 O O . ASP A 1 108 ? -0.785 -9.118 4.828 1.00 92.75 108 ASP A O 1
ATOM 899 N N . TYR A 1 109 ? -1.843 -10.986 5.463 1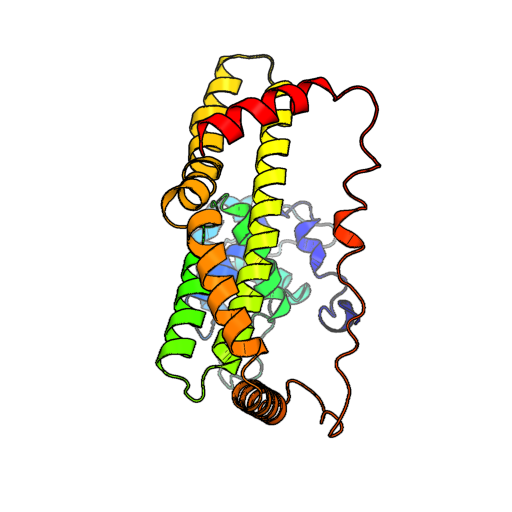.00 94.12 109 TYR A N 1
ATOM 900 C CA . TYR A 1 109 ? -3.071 -10.646 4.740 1.00 94.12 109 TYR A CA 1
ATOM 901 C C . TYR A 1 109 ? -3.769 -9.418 5.344 1.00 94.12 109 TYR A C 1
ATOM 903 O O . TYR A 1 109 ? -4.220 -8.556 4.589 1.00 94.12 109 TYR A O 1
ATOM 911 N N . SER A 1 110 ? -3.806 -9.299 6.676 1.00 95.69 110 SER A N 1
ATOM 912 C CA . SER A 1 110 ? -4.367 -8.145 7.382 1.00 95.69 110 SER A CA 1
ATOM 913 C C . SER A 1 110 ? -3.570 -6.888 7.062 1.00 95.69 110 SER A C 1
ATOM 915 O O . SER A 1 110 ? -4.159 -5.894 6.653 1.00 95.69 110 SER A O 1
ATOM 917 N N . VAL A 1 111 ? -2.233 -6.942 7.128 1.00 95.31 111 VAL A N 1
ATOM 918 C CA . VAL A 1 111 ? -1.355 -5.806 6.787 1.00 95.31 111 VAL A CA 1
ATOM 919 C C . VAL A 1 111 ? -1.630 -5.290 5.374 1.00 95.31 111 VAL A C 1
ATOM 921 O O . VAL A 1 111 ? -1.765 -4.083 5.174 1.00 95.31 111 VAL A O 1
ATOM 924 N N . LYS A 1 112 ? -1.748 -6.189 4.388 1.00 94.81 112 LYS A N 1
ATOM 925 C CA . LYS A 1 112 ? -2.026 -5.817 2.991 1.00 94.81 112 LYS A CA 1
ATOM 926 C C . LYS A 1 112 ? -3.374 -5.122 2.834 1.00 94.81 112 LYS A C 1
ATOM 928 O O . LYS A 1 112 ? -3.469 -4.138 2.106 1.00 94.81 112 LYS A O 1
ATOM 933 N N . ILE A 1 113 ? -4.409 -5.617 3.510 1.00 95.69 113 ILE A N 1
ATOM 934 C CA . ILE A 1 113 ? -5.745 -5.016 3.450 1.00 95.69 113 ILE A CA 1
ATOM 935 C C . ILE A 1 113 ? -5.753 -3.666 4.173 1.00 95.69 113 ILE A C 1
ATOM 937 O O . ILE A 1 113 ? -6.260 -2.691 3.624 1.00 95.69 113 ILE A O 1
ATOM 941 N N . LEU A 1 114 ? -5.133 -3.580 5.353 1.00 95.94 114 LEU A N 1
ATOM 942 C CA . LEU A 1 114 ? -4.993 -2.337 6.111 1.00 95.94 114 LEU A CA 1
ATOM 943 C C . LEU A 1 114 ? -4.262 -1.263 5.316 1.00 95.94 114 LEU A C 1
ATOM 945 O O . LEU A 1 114 ? -4.718 -0.127 5.286 1.00 95.94 114 LEU A O 1
ATOM 949 N N . GLN A 1 115 ? -3.186 -1.626 4.617 1.00 94.19 115 GLN A N 1
ATOM 950 C CA . GLN A 1 115 ? -2.481 -0.700 3.739 1.00 94.19 115 GLN A CA 1
ATOM 951 C C . GLN A 1 115 ? -3.408 -0.133 2.658 1.00 94.19 115 GLN A C 1
ATOM 953 O O . GLN A 1 115 ? -3.415 1.075 2.442 1.00 94.19 115 GLN A O 1
ATOM 958 N N . VAL A 1 116 ? -4.206 -0.979 1.998 1.00 92.50 116 VAL A N 1
ATOM 959 C CA . VAL A 1 116 ? -5.149 -0.527 0.962 1.00 92.50 116 VAL A CA 1
ATOM 960 C C . VAL A 1 116 ? -6.212 0.399 1.549 1.00 92.50 116 VAL A C 1
ATOM 962 O O . VAL A 1 116 ? -6.462 1.462 0.989 1.00 92.50 116 VAL A O 1
ATOM 965 N N . LEU A 1 117 ? -6.818 0.030 2.681 1.00 93.50 117 LEU A N 1
ATOM 966 C CA . LEU A 1 117 ? -7.827 0.859 3.347 1.00 93.50 117 LEU A CA 1
ATOM 967 C C . LEU A 1 117 ? -7.246 2.209 3.785 1.00 93.50 117 LEU A C 1
ATOM 969 O O . LEU A 1 117 ? -7.877 3.244 3.585 1.00 93.50 117 LEU A O 1
ATOM 973 N N . TYR A 1 118 ? -6.025 2.202 4.319 1.00 91.56 118 TYR A N 1
ATOM 974 C CA . TYR A 1 118 ? -5.319 3.406 4.738 1.00 91.56 118 TYR A CA 1
ATOM 975 C C . TYR A 1 118 ? -5.005 4.319 3.542 1.00 91.56 118 TYR A C 1
ATOM 977 O O . TYR A 1 118 ? -5.306 5.510 3.588 1.00 91.56 118 TYR A O 1
ATOM 985 N N . GLU A 1 119 ? -4.488 3.759 2.439 1.00 87.00 119 GLU A N 1
ATOM 986 C CA . GLU A 1 119 ? -4.229 4.491 1.188 1.00 87.00 119 GLU A CA 1
ATOM 987 C C . GLU A 1 119 ? -5.503 5.122 0.604 1.00 87.00 119 GLU A C 1
ATOM 989 O O . GLU A 1 119 ? -5.440 6.233 0.083 1.00 87.00 119 GLU A O 1
ATOM 994 N N . ILE A 1 120 ? -6.649 4.437 0.694 1.00 86.62 120 ILE A N 1
ATOM 995 C CA . ILE A 1 120 ? -7.946 4.980 0.259 1.00 86.62 120 ILE A CA 1
ATOM 996 C C . ILE A 1 120 ? -8.395 6.125 1.179 1.00 86.62 120 ILE A C 1
ATOM 998 O O . ILE A 1 120 ? -8.937 7.114 0.695 1.00 86.62 120 ILE A O 1
ATOM 1002 N N . SER A 1 121 ? -8.173 6.002 2.492 1.00 85.88 121 SER A N 1
ATOM 1003 C CA . SER A 1 121 ? -8.631 6.988 3.479 1.00 85.88 121 SER A CA 1
ATOM 1004 C C . SER A 1 121 ? -7.848 8.301 3.471 1.00 85.88 121 SER A C 1
ATOM 1006 O O . SER A 1 121 ? -8.430 9.349 3.728 1.00 85.88 121 SER A O 1
ATOM 1008 N N . GLU A 1 122 ? -6.543 8.270 3.174 1.00 75.06 122 GLU A N 1
ATOM 1009 C CA . GLU A 1 122 ? -5.702 9.473 3.252 1.00 75.06 122 GLU A CA 1
ATOM 1010 C C . GLU A 1 122 ? -5.924 10.455 2.084 1.00 75.06 122 GLU A C 1
ATOM 1012 O O . GLU A 1 122 ? -5.299 11.514 2.086 1.00 75.06 122 GLU A O 1
ATOM 1017 N N . ASP A 1 123 ? -6.748 10.116 1.076 1.00 61.47 123 ASP A N 1
ATOM 1018 C CA . ASP A 1 123 ? -6.903 10.850 -0.203 1.00 61.47 123 ASP A CA 1
ATOM 1019 C C . ASP A 1 123 ? -5.555 11.344 -0.769 1.00 61.47 123 ASP A C 1
ATOM 1021 O O . ASP A 1 123 ? -5.437 12.379 -1.430 1.00 61.47 123 ASP A O 1
ATOM 1025 N N . ARG A 1 124 ? -4.472 10.619 -0.450 1.00 56.66 124 ARG A N 1
ATOM 1026 C CA . ARG A 1 124 ? -3.128 11.049 -0.796 1.00 56.66 124 ARG A CA 1
ATOM 1027 C C . ARG A 1 124 ? -2.961 10.739 -2.276 1.00 56.66 124 ARG A C 1
ATOM 1029 O O . ARG A 1 124 ? -3.005 9.561 -2.653 1.00 56.66 124 ARG A O 1
ATOM 1036 N N . PRO A 1 125 ? -2.720 11.744 -3.135 1.00 56.28 125 PRO A N 1
ATOM 1037 C CA . PRO A 1 125 ? -2.423 11.463 -4.524 1.00 56.28 125 PRO A CA 1
ATOM 1038 C C . PRO A 1 125 ? -1.148 10.625 -4.530 1.00 56.28 125 PRO A C 1
ATOM 1040 O O . PRO A 1 125 ? -0.125 11.046 -3.982 1.00 56.28 125 PRO A O 1
ATOM 1043 N N . LYS A 1 126 ? -1.214 9.414 -5.100 1.00 59.56 126 LYS A N 1
ATOM 1044 C CA . LYS A 1 126 ? -0.028 8.571 -5.283 1.00 59.56 126 LYS A CA 1
ATOM 1045 C C . LYS A 1 126 ? 1.024 9.428 -5.971 1.00 59.56 126 LYS A C 1
ATOM 1047 O O . LYS A 1 126 ? 0.814 9.844 -7.110 1.00 59.56 126 LYS A O 1
ATOM 1052 N N . GLU A 1 127 ? 2.121 9.720 -5.273 1.00 59.38 127 GLU A N 1
ATOM 1053 C CA . GLU A 1 127 ? 3.217 10.473 -5.869 1.00 59.38 127 GLU A CA 1
ATOM 1054 C C . GLU A 1 127 ? 3.639 9.751 -7.146 1.00 59.38 127 GLU A C 1
ATOM 1056 O O . GLU A 1 127 ? 3.857 8.532 -7.162 1.00 59.38 127 GLU A O 1
ATOM 1061 N N . TYR A 1 128 ? 3.646 10.490 -8.254 1.00 66.19 128 TYR A N 1
ATOM 1062 C CA . TYR A 1 128 ? 3.995 9.914 -9.534 1.00 66.19 128 TYR A CA 1
ATOM 1063 C C . TYR A 1 128 ? 5.458 9.452 -9.498 1.00 66.19 128 TYR A C 1
ATOM 1065 O O . TYR A 1 128 ? 6.389 10.242 -9.360 1.00 66.19 128 TYR A O 1
ATOM 1073 N N . ASN A 1 129 ? 5.648 8.139 -9.620 1.00 68.00 129 ASN A N 1
ATOM 1074 C CA . ASN A 1 129 ? 6.911 7.454 -9.354 1.00 68.00 129 ASN A CA 1
ATOM 1075 C C . ASN A 1 129 ? 7.830 7.394 -10.582 1.00 68.00 129 ASN A C 1
ATOM 1077 O O . ASN A 1 129 ? 8.232 6.293 -10.936 1.00 68.00 129 ASN A O 1
ATOM 1081 N N . SER A 1 130 ? 8.113 8.520 -11.254 1.00 86.25 130 SER A N 1
ATOM 1082 C CA . SER A 1 130 ? 9.098 8.662 -12.359 1.00 86.25 130 SER A CA 1
ATOM 1083 C C . SER A 1 130 ? 9.350 7.388 -13.194 1.00 86.25 130 SER A C 1
ATOM 1085 O O . SER A 1 130 ? 10.493 6.972 -13.406 1.00 86.25 130 SER A O 1
ATOM 1087 N N . LEU A 1 131 ? 8.273 6.709 -13.609 1.00 89.75 131 LEU A N 1
ATOM 1088 C CA . LEU A 1 131 ? 8.322 5.307 -14.030 1.00 89.75 131 LEU A CA 1
ATOM 1089 C C . LEU A 1 131 ? 9.089 5.160 -15.344 1.00 89.75 131 LEU A C 1
ATOM 1091 O O . LEU A 1 131 ? 9.792 4.166 -15.559 1.00 89.75 131 LEU A O 1
ATOM 1095 N N . VAL A 1 132 ? 8.982 6.160 -16.220 1.00 91.81 132 VAL A N 1
ATOM 1096 C CA . VAL A 1 132 ? 9.605 6.148 -17.544 1.00 91.81 132 VAL A CA 1
ATOM 1097 C C . VAL A 1 132 ? 11.114 6.357 -17.420 1.00 91.81 132 VAL A C 1
ATOM 1099 O O . VAL A 1 132 ? 11.900 5.604 -17.999 1.00 91.81 132 VAL A O 1
ATOM 1102 N N . TYR A 1 133 ? 11.527 7.345 -16.634 1.00 92.44 133 TYR A N 1
ATOM 1103 C CA . TYR A 1 133 ? 12.915 7.675 -16.363 1.00 92.44 133 TYR A CA 1
ATOM 1104 C C . TYR A 1 133 ? 13.608 6.535 -15.627 1.00 92.44 133 TYR A C 1
ATOM 1106 O O . TYR A 1 133 ? 14.697 6.144 -16.035 1.00 92.44 133 TYR A O 1
ATOM 1114 N N . SER A 1 134 ? 12.975 5.944 -14.609 1.00 93.50 134 SER A N 1
ATOM 1115 C CA . SER A 1 134 ? 13.522 4.777 -13.909 1.00 93.50 134 SER A CA 1
ATOM 1116 C C . SER A 1 134 ? 13.702 3.585 -14.848 1.00 93.50 134 SER A C 1
ATOM 1118 O O . SER A 1 134 ? 14.738 2.925 -14.804 1.00 93.50 134 SER A O 1
ATOM 1120 N N . THR A 1 135 ? 12.745 3.342 -15.752 1.00 94.44 135 THR A N 1
ATOM 1121 C CA . THR A 1 135 ? 12.876 2.300 -16.784 1.00 94.44 135 THR A CA 1
ATOM 1122 C C . THR A 1 135 ? 14.091 2.564 -17.671 1.00 94.44 135 THR A C 1
ATOM 1124 O O . THR A 1 135 ? 14.917 1.677 -17.877 1.00 94.44 135 THR A O 1
ATOM 1127 N N . TYR A 1 136 ? 14.227 3.793 -18.174 1.00 94.75 136 TYR A N 1
ATOM 1128 C CA . TYR A 1 136 ? 15.363 4.190 -18.999 1.00 94.75 136 TYR A CA 1
ATOM 1129 C C . TYR A 1 136 ? 16.692 4.072 -18.247 1.00 94.75 136 TYR A C 1
ATOM 1131 O O . TYR A 1 136 ? 17.614 3.448 -18.754 1.00 94.75 136 TYR A O 1
ATOM 1139 N N . SER A 1 137 ? 16.782 4.620 -17.035 1.00 93.94 137 SER A N 1
ATOM 1140 C CA . SER A 1 137 ? 18.003 4.639 -16.229 1.00 93.94 137 SER A CA 1
ATOM 1141 C C . SER A 1 137 ? 18.484 3.229 -15.886 1.00 93.94 137 SER A C 1
ATOM 1143 O O . SER A 1 137 ? 19.670 2.947 -16.050 1.00 93.94 137 SER A O 1
ATOM 1145 N N . ASN A 1 138 ? 17.571 2.327 -15.505 1.00 93.69 138 ASN A N 1
ATOM 1146 C CA . ASN A 1 138 ? 17.906 0.932 -15.218 1.00 93.69 138 ASN A CA 1
ATOM 1147 C C . ASN A 1 138 ? 18.475 0.221 -16.454 1.00 93.69 138 ASN A C 1
ATOM 1149 O O . ASN A 1 138 ? 19.501 -0.452 -16.363 1.00 93.69 138 ASN A O 1
ATOM 1153 N N . LEU A 1 139 ? 17.836 0.394 -17.616 1.00 93.75 139 LEU A N 1
ATOM 1154 C CA . LEU A 1 139 ? 18.288 -0.224 -18.864 1.00 93.75 139 LEU A CA 1
ATOM 1155 C C . LEU A 1 139 ? 19.595 0.389 -19.378 1.00 93.75 139 LEU A C 1
ATOM 1157 O O . LEU A 1 139 ? 20.470 -0.345 -19.825 1.00 93.75 139 LEU A O 1
ATOM 1161 N N . SER A 1 140 ? 19.751 1.712 -19.300 1.00 93.38 140 SER A N 1
ATOM 1162 C CA . SER A 1 140 ? 20.978 2.406 -19.700 1.00 93.38 140 SER A CA 1
ATOM 1163 C C . SER A 1 140 ? 22.170 1.963 -18.865 1.00 93.38 140 SER A C 1
ATOM 1165 O O . SER A 1 140 ? 23.194 1.600 -19.432 1.00 93.38 140 SER A O 1
ATOM 1167 N N . LYS A 1 141 ? 22.016 1.902 -17.538 1.00 93.06 141 LYS A N 1
ATOM 1168 C CA . LYS A 1 141 ? 23.083 1.449 -16.645 1.00 93.06 141 LYS A CA 1
ATOM 1169 C C . LYS A 1 141 ? 23.480 -0.002 -16.927 1.00 93.06 141 LYS A C 1
ATOM 1171 O O . LYS A 1 141 ? 24.659 -0.308 -17.057 1.00 93.06 141 LYS A O 1
ATOM 1176 N N . ALA A 1 142 ? 22.498 -0.887 -17.102 1.00 91.19 142 ALA A N 1
ATOM 1177 C CA . ALA A 1 142 ? 22.766 -2.277 -17.461 1.00 91.19 142 ALA A CA 1
ATOM 1178 C C . ALA A 1 142 ? 23.436 -2.422 -18.840 1.00 91.19 142 ALA A C 1
ATOM 1180 O O . ALA A 1 142 ? 24.266 -3.310 -19.025 1.00 91.19 142 ALA A O 1
ATOM 1181 N N . GLN A 1 143 ? 23.103 -1.545 -19.792 1.00 89.69 143 GLN A N 1
ATOM 1182 C CA . GLN A 1 143 ? 23.722 -1.521 -21.118 1.00 89.69 143 GLN A CA 1
ATOM 1183 C C . GLN A 1 143 ? 25.180 -1.046 -21.080 1.00 89.69 143 GLN A C 1
ATOM 1185 O O . GLN A 1 143 ? 25.993 -1.540 -21.859 1.00 89.69 143 GLN A O 1
ATOM 1190 N N . GLU A 1 144 ? 25.508 -0.102 -20.199 1.00 88.25 144 GLU A N 1
ATOM 1191 C CA . GLU A 1 144 ? 26.874 0.396 -20.001 1.00 88.25 144 GLU A CA 1
ATOM 1192 C C . GLU A 1 144 ? 27.752 -0.633 -19.282 1.00 88.25 144 GLU A C 1
ATOM 1194 O O . GLU A 1 144 ? 28.869 -0.905 -19.716 1.00 88.25 144 GLU A O 1
ATOM 1199 N N . GLU A 1 145 ? 27.240 -1.239 -18.210 1.00 84.50 145 GLU A N 1
ATOM 1200 C CA . GLU A 1 145 ? 28.016 -2.165 -17.381 1.00 84.50 145 GLU A CA 1
ATOM 1201 C C . GLU A 1 145 ? 28.145 -3.564 -18.010 1.00 84.50 145 GLU A C 1
ATOM 1203 O O . GLU A 1 145 ? 29.093 -4.281 -17.695 1.00 84.50 145 GLU A O 1
ATOM 1208 N N . ARG A 1 146 ? 27.187 -3.984 -18.862 1.00 72.44 146 ARG A N 1
ATOM 1209 C CA . ARG A 1 146 ? 27.070 -5.342 -19.457 1.00 72.44 146 ARG A CA 1
ATOM 1210 C C . ARG A 1 146 ? 27.329 -6.495 -18.460 1.00 72.44 146 ARG A C 1
ATOM 1212 O O . ARG A 1 146 ? 27.742 -7.600 -18.826 1.00 72.44 146 ARG A O 1
ATOM 1219 N N . GLY A 1 147 ? 27.077 -6.235 -17.178 1.00 71.25 147 GLY A N 1
ATOM 1220 C CA . GLY A 1 147 ? 27.480 -7.077 -16.055 1.00 71.25 147 GLY A CA 1
ATOM 1221 C C . GLY A 1 147 ? 26.472 -8.170 -15.712 1.00 71.25 147 GLY A C 1
ATOM 1222 O O . GLY A 1 147 ? 25.702 -8.634 -16.553 1.00 71.25 147 GLY A O 1
ATOM 1223 N N . ASP A 1 148 ? 26.476 -8.595 -14.452 1.00 76.19 148 ASP A N 1
ATOM 1224 C CA . ASP A 1 148 ? 25.615 -9.680 -13.968 1.00 76.19 148 ASP A CA 1
ATOM 1225 C C . ASP A 1 148 ? 24.166 -9.255 -13.685 1.00 76.19 148 ASP A C 1
ATOM 1227 O O . ASP A 1 148 ? 23.315 -10.107 -13.459 1.00 76.19 148 ASP A O 1
ATOM 1231 N N . TYR A 1 149 ? 23.865 -7.957 -13.764 1.00 82.88 149 TYR A N 1
ATOM 1232 C CA . TYR A 1 149 ? 22.561 -7.390 -13.405 1.00 82.88 149 TYR A CA 1
ATOM 1233 C C . TYR A 1 149 ? 21.633 -7.118 -14.599 1.00 82.88 149 TYR A C 1
ATOM 1235 O O . TYR A 1 149 ? 20.601 -6.460 -14.449 1.00 82.88 149 TYR A O 1
ATOM 1243 N N . VAL A 1 150 ? 21.980 -7.589 -15.802 1.00 86.56 150 VAL A N 1
ATOM 1244 C CA . VAL A 1 150 ? 21.188 -7.329 -17.019 1.00 86.56 150 VAL A CA 1
ATOM 1245 C C . VAL A 1 150 ? 19.797 -7.968 -16.921 1.00 86.56 150 VAL A C 1
ATOM 1247 O O . VAL A 1 150 ? 18.803 -7.323 -17.263 1.00 86.56 150 VAL A O 1
ATOM 1250 N N . ALA A 1 151 ? 19.693 -9.190 -16.387 1.00 85.38 151 ALA A N 1
ATOM 1251 C CA . ALA A 1 151 ? 18.402 -9.838 -16.163 1.00 85.38 151 ALA A CA 1
ATOM 1252 C C . ALA A 1 151 ? 17.532 -9.069 -15.149 1.00 85.38 151 ALA A C 1
ATOM 1254 O O . ALA A 1 151 ? 16.336 -8.884 -15.374 1.00 85.38 151 ALA A O 1
ATOM 1255 N N . GLU A 1 152 ? 18.112 -8.574 -14.054 1.00 88.19 152 GLU A N 1
ATOM 1256 C CA . GLU A 1 152 ? 17.422 -7.750 -13.057 1.00 88.19 152 GLU A CA 1
ATOM 1257 C C . GLU A 1 152 ? 16.900 -6.457 -13.664 1.00 88.19 152 GLU A C 1
ATOM 1259 O O . GLU A 1 152 ? 15.746 -6.100 -13.436 1.00 88.19 152 GLU A O 1
ATOM 1264 N N . ALA A 1 153 ? 17.732 -5.769 -14.446 1.00 90.25 153 ALA A N 1
ATOM 1265 C CA . ALA A 1 153 ? 17.353 -4.531 -15.104 1.00 90.25 153 ALA A CA 1
ATOM 1266 C C . ALA A 1 153 ? 16.207 -4.751 -16.098 1.00 90.25 153 ALA A C 1
ATOM 1268 O O . ALA A 1 153 ? 15.279 -3.943 -16.139 1.00 90.25 153 ALA A O 1
ATOM 1269 N N . LEU A 1 154 ? 16.221 -5.865 -16.841 1.00 89.62 154 LEU A N 1
ATOM 1270 C CA . LEU A 1 154 ? 15.131 -6.231 -17.745 1.00 89.62 154 LEU A CA 1
ATOM 1271 C C . LEU A 1 154 ? 13.824 -6.499 -16.985 1.00 89.62 154 LEU A C 1
ATOM 1273 O O . LEU A 1 154 ? 12.770 -5.984 -17.358 1.00 89.62 154 LEU A O 1
ATOM 1277 N N . MET A 1 155 ? 13.888 -7.262 -15.893 1.00 89.25 155 MET A N 1
ATOM 1278 C CA . MET A 1 155 ? 12.715 -7.574 -15.069 1.00 89.25 155 MET A CA 1
ATOM 1279 C C . MET A 1 155 ? 12.157 -6.334 -14.363 1.00 89.25 155 MET A C 1
ATOM 1281 O O . MET A 1 155 ? 10.941 -6.141 -14.305 1.00 89.25 155 MET A O 1
ATOM 1285 N N . ALA A 1 156 ? 13.036 -5.468 -13.859 1.00 90.62 156 ALA A N 1
ATOM 1286 C CA . ALA A 1 156 ? 12.661 -4.184 -13.287 1.00 90.62 156 ALA A CA 1
ATOM 1287 C C . ALA A 1 156 ? 12.009 -3.282 -14.341 1.00 90.62 156 ALA A C 1
ATOM 1289 O O . ALA A 1 156 ? 10.959 -2.706 -14.070 1.00 90.62 156 ALA A O 1
ATOM 1290 N N . ALA A 1 157 ? 12.577 -3.198 -15.548 1.00 92.12 157 ALA A N 1
ATOM 1291 C CA . ALA A 1 157 ? 11.994 -2.443 -16.653 1.00 92.12 157 ALA A CA 1
ATOM 1292 C C . ALA A 1 157 ? 10.591 -2.954 -17.005 1.00 92.12 157 ALA A C 1
ATOM 1294 O O . ALA A 1 157 ? 9.668 -2.152 -17.111 1.00 92.12 157 ALA A O 1
ATOM 1295 N N . TYR A 1 158 ? 10.403 -4.274 -17.094 1.00 90.62 158 TYR A N 1
ATOM 1296 C CA . TYR A 1 158 ? 9.087 -4.874 -17.316 1.00 90.62 158 TYR A CA 1
ATOM 1297 C C . TYR A 1 158 ? 8.083 -4.456 -16.230 1.00 90.62 158 TYR A C 1
ATOM 1299 O O . TYR A 1 158 ? 7.049 -3.864 -16.542 1.00 90.62 158 TYR A O 1
ATOM 1307 N N . SER A 1 159 ? 8.425 -4.666 -14.954 1.00 90.75 159 SER A N 1
ATOM 1308 C CA . SER A 1 159 ? 7.579 -4.297 -13.810 1.00 90.75 159 SER A CA 1
ATOM 1309 C C . SER A 1 159 ? 7.239 -2.798 -13.774 1.00 90.75 159 SER A C 1
ATOM 1311 O O . SER A 1 159 ? 6.097 -2.423 -13.512 1.00 90.75 159 SER A O 1
ATOM 1313 N N . LEU A 1 160 ? 8.205 -1.924 -14.074 1.00 92.00 160 LEU A N 1
ATOM 1314 C CA . LEU A 1 160 ? 7.995 -0.475 -14.142 1.00 92.00 160 LEU A CA 1
ATOM 1315 C C . LEU A 1 160 ? 7.075 -0.078 -15.302 1.00 92.00 160 LEU A C 1
ATOM 1317 O O . LEU A 1 160 ? 6.205 0.773 -15.119 1.00 92.00 160 LEU A O 1
ATOM 1321 N N . THR A 1 161 ? 7.224 -0.699 -16.475 1.00 90.88 161 THR A N 1
ATOM 1322 C CA . THR A 1 161 ? 6.351 -0.423 -17.627 1.00 90.88 161 THR A CA 1
ATOM 1323 C C . THR A 1 161 ? 4.924 -0.929 -17.431 1.00 90.88 161 THR A C 1
ATOM 1325 O O . THR A 1 161 ? 3.988 -0.264 -17.868 1.00 90.88 161 THR A O 1
ATOM 1328 N N . ASP A 1 162 ? 4.738 -2.044 -16.727 1.00 89.81 162 ASP A N 1
ATOM 1329 C CA . ASP A 1 162 ? 3.415 -2.556 -16.359 1.00 89.81 162 ASP A CA 1
ATOM 1330 C C . ASP A 1 162 ? 2.703 -1.587 -15.397 1.00 89.81 162 ASP A C 1
ATOM 1332 O O . ASP A 1 162 ? 1.601 -1.104 -15.668 1.00 89.81 162 ASP A O 1
ATOM 1336 N N . ARG A 1 163 ? 3.414 -1.142 -14.351 1.00 88.56 163 ARG A N 1
ATOM 1337 C CA . ARG A 1 163 ? 2.938 -0.087 -13.439 1.00 88.56 163 ARG A CA 1
ATOM 1338 C C . ARG A 1 163 ? 2.642 1.231 -14.157 1.00 88.56 163 ARG A C 1
ATOM 1340 O O . ARG A 1 163 ? 1.712 1.935 -13.768 1.00 88.56 163 ARG A O 1
ATOM 1347 N N . LEU A 1 164 ? 3.416 1.583 -15.187 1.00 88.56 164 LEU A N 1
ATOM 1348 C CA . LEU A 1 164 ? 3.173 2.776 -16.003 1.00 88.56 164 LEU A CA 1
ATOM 1349 C C . LEU A 1 164 ? 1.845 2.664 -16.751 1.00 88.56 164 LEU A C 1
ATOM 1351 O O . LEU A 1 164 ? 1.071 3.620 -16.759 1.00 88.56 164 LEU A O 1
ATOM 1355 N N . VAL A 1 165 ? 1.554 1.508 -17.349 1.00 88.38 165 VAL A N 1
ATOM 1356 C CA . VAL A 1 165 ? 0.276 1.266 -18.030 1.00 88.38 165 VAL A CA 1
ATOM 1357 C C . VAL A 1 165 ? -0.892 1.433 -17.059 1.00 88.38 165 VAL A C 1
ATOM 1359 O O . VAL A 1 165 ? -1.856 2.131 -17.380 1.00 88.38 165 VAL A O 1
ATOM 1362 N N . ASP A 1 166 ? -0.802 0.859 -15.863 1.00 86.19 166 ASP A N 1
ATOM 1363 C CA . ASP A 1 166 ? -1.863 0.979 -14.861 1.00 86.19 166 ASP A CA 1
ATOM 1364 C C . ASP A 1 166 ? -1.995 2.398 -14.299 1.00 86.19 166 ASP A C 1
ATOM 1366 O O . ASP A 1 166 ? -3.111 2.882 -14.104 1.00 86.19 166 ASP A O 1
ATOM 1370 N N . SER A 1 167 ? -0.883 3.119 -14.135 1.00 83.50 167 SER A N 1
ATOM 1371 C CA . SER A 1 167 ? -0.897 4.538 -13.768 1.00 83.50 167 SER A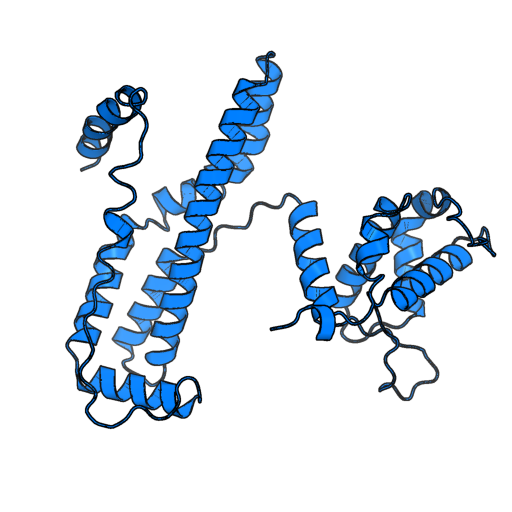 CA 1
ATOM 1372 C C . SER A 1 167 ? -1.608 5.391 -14.824 1.00 83.50 167 SER A C 1
ATOM 1374 O O . SER A 1 167 ? -2.438 6.228 -14.471 1.00 83.50 167 SER A O 1
ATOM 1376 N N . LEU A 1 168 ? -1.363 5.142 -16.115 1.00 85.94 168 LEU A N 1
ATOM 1377 C CA . LEU A 1 168 ? -2.032 5.850 -17.210 1.00 85.94 168 LEU A CA 1
ATOM 1378 C C . LEU A 1 168 ? -3.532 5.529 -17.286 1.00 85.94 168 LEU A C 1
ATOM 1380 O O . LEU A 1 168 ? -4.337 6.432 -17.519 1.00 85.94 168 LEU A O 1
ATOM 1384 N N . LYS A 1 169 ? -3.929 4.268 -17.061 1.00 86.62 169 LYS A N 1
ATOM 1385 C CA . LYS A 1 169 ? -5.350 3.883 -16.968 1.00 86.62 169 LYS A CA 1
ATOM 1386 C C . LYS A 1 169 ? -6.035 4.567 -15.787 1.00 86.62 169 LYS A C 1
ATOM 1388 O O . LYS A 1 169 ? -7.128 5.101 -15.946 1.00 86.62 169 LYS A O 1
ATOM 1393 N N . SER A 1 170 ? -5.387 4.565 -14.623 1.00 83.50 170 SER A N 1
ATOM 1394 C CA . SER A 1 170 ? -5.887 5.227 -13.416 1.00 83.50 170 SER A CA 1
ATOM 1395 C C . SER A 1 170 ? -6.069 6.727 -13.648 1.00 83.50 170 SER A C 1
ATOM 1397 O O . SER A 1 170 ? -7.149 7.252 -13.402 1.00 83.50 170 SER A O 1
ATOM 1399 N N . LEU A 1 171 ? -5.079 7.397 -14.250 1.00 82.75 171 LEU A N 1
ATOM 1400 C CA . LEU A 1 171 ? -5.174 8.809 -14.623 1.00 82.75 171 LEU A CA 1
ATOM 1401 C C . LEU A 1 171 ? -6.378 9.084 -15.532 1.00 82.75 171 LEU A C 1
ATOM 1403 O O . LEU A 1 171 ? -7.142 10.012 -15.277 1.00 82.75 171 LEU A O 1
ATOM 1407 N N . LEU A 1 172 ? -6.568 8.267 -16.573 1.00 83.50 172 LEU A N 1
ATOM 1408 C CA . LEU A 1 172 ? -7.696 8.408 -17.494 1.00 83.50 172 LEU A CA 1
ATOM 1409 C C . LEU A 1 172 ? -9.043 8.239 -16.779 1.00 83.50 172 LEU A C 1
ATOM 1411 O O . LEU A 1 172 ? -9.968 9.015 -17.020 1.00 83.50 172 LEU A O 1
ATOM 1415 N N . ASN A 1 173 ? -9.151 7.241 -15.902 1.00 82.25 173 ASN A N 1
ATOM 1416 C CA . ASN A 1 173 ? -10.361 6.995 -15.125 1.00 82.25 173 ASN A CA 1
ATOM 1417 C C . ASN A 1 173 ? -10.635 8.139 -14.146 1.00 82.25 173 ASN A C 1
ATOM 1419 O O . ASN A 1 173 ? -11.761 8.617 -14.097 1.00 82.25 173 ASN A O 1
ATOM 1423 N N . ASN A 1 174 ? -9.615 8.634 -13.444 1.00 80.81 174 ASN A N 1
ATOM 1424 C CA . ASN A 1 174 ? -9.748 9.750 -12.508 1.00 80.81 174 ASN A CA 1
ATOM 1425 C C . ASN A 1 174 ? -10.188 11.030 -13.223 1.00 80.81 174 ASN A C 1
ATOM 1427 O O . ASN A 1 174 ? -11.111 11.698 -12.767 1.00 80.81 174 ASN A O 1
ATOM 1431 N N . MET A 1 175 ? -9.597 11.333 -14.386 1.00 81.50 175 MET A N 1
ATOM 1432 C CA . MET A 1 175 ? -10.041 12.449 -15.227 1.00 81.50 175 MET A CA 1
ATOM 1433 C C . MET A 1 175 ? -11.503 12.281 -15.644 1.00 81.50 175 MET A C 1
ATOM 1435 O O . MET A 1 175 ? -12.277 13.229 -15.559 1.00 81.50 175 MET A O 1
ATOM 1439 N N . ARG A 1 176 ? -11.902 11.079 -16.080 1.00 83.56 176 ARG A N 1
ATOM 1440 C CA . ARG A 1 176 ? -13.286 10.797 -16.478 1.00 83.56 176 ARG A CA 1
ATOM 1441 C C . ARG A 1 176 ? -14.262 10.978 -15.318 1.00 83.56 176 ARG A C 1
ATOM 1443 O O . ARG A 1 176 ? -15.275 11.640 -15.510 1.00 83.56 176 ARG A O 1
ATOM 1450 N N . SER A 1 177 ? -13.975 10.385 -14.161 1.00 80.06 177 SER A N 1
ATOM 1451 C CA . SER A 1 177 ? -14.821 10.498 -12.971 1.00 80.06 177 SER A CA 1
ATOM 1452 C C . SER A 1 177 ? -14.990 11.958 -12.574 1.00 80.06 177 SER A C 1
ATOM 1454 O O . SER A 1 177 ? -16.113 12.409 -12.409 1.00 80.06 177 SER A O 1
ATOM 1456 N N . TYR A 1 178 ? -13.896 12.720 -12.555 1.00 78.25 178 TYR A N 1
ATOM 1457 C CA . TYR A 1 178 ? -13.935 14.152 -12.290 1.00 78.25 178 TYR A CA 1
ATOM 1458 C C . TYR A 1 178 ? -14.826 14.925 -13.281 1.00 78.25 178 TYR A C 1
ATOM 1460 O O . TYR A 1 178 ? -15.650 15.735 -12.865 1.00 78.25 178 TYR A O 1
ATOM 1468 N N . TYR A 1 179 ? -14.721 14.655 -14.588 1.00 78.94 179 TYR A N 1
ATOM 1469 C CA . TYR A 1 179 ? -15.586 15.308 -15.578 1.00 78.94 179 TYR A CA 1
ATOM 1470 C C . TYR A 1 179 ? -17.070 14.988 -15.380 1.00 78.94 179 TYR A C 1
ATOM 1472 O O . TYR A 1 179 ? -17.897 15.868 -15.600 1.00 78.94 179 TYR A O 1
ATOM 1480 N N . LEU A 1 180 ? -17.408 13.758 -14.981 1.00 82.69 180 LEU A N 1
ATOM 1481 C CA . LEU A 1 180 ? -18.791 13.383 -14.674 1.00 82.69 180 LEU A CA 1
ATOM 1482 C C . LEU A 1 180 ? -19.292 14.122 -13.430 1.00 82.69 180 LEU A C 1
ATOM 1484 O O . LEU A 1 180 ? -20.347 14.742 -13.493 1.00 82.69 180 LEU A O 1
ATOM 1488 N N . THR A 1 181 ? -18.496 14.159 -12.357 1.00 79.75 181 THR A N 1
ATOM 1489 C CA . THR A 1 181 ? -18.833 14.911 -11.140 1.00 79.75 181 THR A CA 1
ATOM 1490 C C . THR A 1 181 ? -19.090 16.384 -11.445 1.00 79.75 181 THR A C 1
ATOM 1492 O O . THR A 1 181 ? -20.069 16.940 -10.963 1.00 79.75 181 THR A O 1
ATOM 1495 N N . LEU A 1 182 ? -18.260 17.019 -12.284 1.00 79.38 182 LEU A N 1
ATOM 1496 C CA . LEU A 1 182 ? -18.463 18.411 -12.696 1.00 79.38 182 LEU A CA 1
ATOM 1497 C C . LEU A 1 182 ? -19.768 18.640 -13.468 1.00 79.38 182 LEU A C 1
ATOM 1499 O O . LEU A 1 182 ? -20.334 19.724 -13.377 1.00 79.38 182 LEU A O 1
ATOM 1503 N N . GLN A 1 183 ? -20.219 17.664 -14.260 1.00 79.12 183 GLN A N 1
ATOM 1504 C CA . GLN A 1 183 ? -21.461 17.780 -15.031 1.00 79.12 183 GLN A CA 1
ATOM 1505 C C . GLN A 1 183 ? -22.710 17.724 -14.150 1.00 79.12 183 GLN A C 1
ATOM 1507 O O . GLN A 1 183 ? -23.745 18.252 -14.544 1.00 79.12 183 GLN A O 1
ATOM 1512 N N . GLU A 1 184 ? -22.613 17.092 -12.983 1.00 81.56 184 GLU A N 1
ATOM 1513 C CA . GLU A 1 184 ? -23.702 16.983 -12.008 1.00 81.56 184 GLU A CA 1
ATOM 1514 C C . GLU A 1 184 ? -23.817 18.225 -11.108 1.00 81.56 184 GLU A C 1
ATOM 1516 O O . GLU A 1 184 ? -24.830 18.399 -10.435 1.00 81.56 184 GLU A O 1
ATOM 1521 N N . GLN A 1 185 ? -22.806 19.103 -11.089 1.00 79.75 185 GLN A N 1
ATOM 1522 C CA . GLN A 1 185 ? -22.837 20.331 -10.293 1.00 79.75 185 GLN A CA 1
ATOM 1523 C C . GLN A 1 185 ? -23.615 21.439 -11.012 1.00 79.75 185 GLN A C 1
ATOM 1525 O O . GLN A 1 185 ? -23.249 21.866 -12.107 1.00 79.75 185 GLN A O 1
ATOM 1530 N N . GLU A 1 186 ? -24.656 21.960 -10.362 1.00 70.31 186 GLU A N 1
ATOM 1531 C CA . GLU A 1 186 ? -25.447 23.086 -10.880 1.00 70.31 186 GLU A CA 1
ATOM 1532 C C . GLU A 1 186 ? -24.821 24.451 -10.536 1.00 70.31 186 GLU A C 1
ATOM 1534 O O . GLU A 1 186 ? -24.962 25.418 -11.289 1.00 70.31 186 GLU A O 1
ATOM 1539 N N . GLU A 1 187 ? -24.087 24.545 -9.418 1.00 83.25 187 GLU A N 1
ATOM 1540 C CA . GLU A 1 187 ? -23.491 25.799 -8.954 1.00 83.25 187 GLU A CA 1
ATOM 1541 C C . GLU A 1 187 ? -22.052 26.014 -9.445 1.00 83.25 187 GLU A C 1
ATOM 1543 O O . GLU A 1 187 ? -21.142 25.221 -9.203 1.00 83.25 187 GLU A O 1
ATOM 1548 N N . VAL A 1 188 ? -21.805 27.188 -10.038 1.00 77.94 188 VAL A N 1
ATOM 1549 C CA . VAL A 1 188 ? -20.482 27.593 -10.552 1.00 77.94 188 VAL A CA 1
ATOM 1550 C C . VAL A 1 188 ? -19.408 27.618 -9.457 1.00 77.94 188 VAL A C 1
ATOM 1552 O O . VAL A 1 188 ? -18.251 27.300 -9.723 1.00 77.94 188 VAL A O 1
ATOM 1555 N N . ARG A 1 189 ? -19.764 27.980 -8.218 1.00 81.38 189 ARG A N 1
ATOM 1556 C CA . ARG A 1 189 ? -18.822 28.003 -7.086 1.00 81.38 189 ARG A CA 1
ATOM 1557 C C . ARG A 1 189 ? -18.262 26.610 -6.799 1.00 81.38 189 ARG A C 1
ATOM 1559 O O . ARG A 1 189 ? -17.054 26.471 -6.629 1.00 81.38 189 ARG A O 1
ATOM 1566 N N . GLU A 1 190 ? -19.130 25.605 -6.783 1.00 79.94 190 GLU A N 1
ATOM 1567 C CA . GLU A 1 190 ? -18.761 24.216 -6.513 1.00 79.94 190 GLU A CA 1
ATOM 1568 C C . GLU A 1 190 ? -17.928 23.626 -7.651 1.00 79.94 190 GLU A C 1
ATOM 1570 O O . GLU A 1 190 ? -16.914 22.980 -7.396 1.00 79.94 190 GLU A O 1
ATOM 1575 N N . VAL A 1 191 ? -18.259 23.964 -8.901 1.00 78.88 191 VAL A N 1
ATOM 1576 C CA . VAL A 1 191 ? -17.447 23.621 -10.082 1.00 78.88 191 VAL A CA 1
ATOM 1577 C C . VAL A 1 191 ? -16.024 24.177 -9.973 1.00 78.88 191 VAL A C 1
ATOM 1579 O O . VAL A 1 191 ? -15.056 23.464 -10.235 1.00 78.88 191 VAL A O 1
ATOM 1582 N N . LEU A 1 192 ? -15.875 25.450 -9.591 1.00 78.25 192 LEU A N 1
ATOM 1583 C CA . LEU A 1 192 ? -14.556 26.075 -9.459 1.00 78.25 192 LEU A CA 1
ATOM 1584 C C . LEU A 1 192 ? -13.762 25.472 -8.296 1.00 78.25 192 LEU A C 1
ATOM 1586 O O . LEU A 1 192 ? -12.573 25.204 -8.459 1.00 78.25 192 LEU A O 1
ATOM 1590 N N . ARG A 1 193 ? -14.413 25.221 -7.155 1.00 81.31 193 ARG A N 1
ATOM 1591 C CA . ARG A 1 193 ? -13.792 24.584 -5.987 1.00 81.31 193 ARG A CA 1
ATOM 1592 C C . ARG A 1 193 ? -13.260 23.192 -6.334 1.00 81.31 193 ARG A C 1
ATOM 1594 O O . ARG A 1 193 ? -12.083 22.913 -6.138 1.00 81.31 193 ARG A O 1
ATOM 1601 N N . GLU A 1 194 ? -14.094 22.348 -6.936 1.00 77.94 194 GLU A N 1
ATOM 1602 C CA . GLU A 1 194 ? -13.713 20.997 -7.364 1.00 77.94 194 GLU A CA 1
ATOM 1603 C C . GLU A 1 194 ? -12.566 21.036 -8.400 1.00 77.94 194 GLU A C 1
ATOM 1605 O O . GLU A 1 194 ? -11.660 20.199 -8.375 1.00 77.94 194 GLU A O 1
ATOM 1610 N N . HIS A 1 195 ? -12.527 22.057 -9.266 1.00 77.44 195 HIS A N 1
ATOM 1611 C CA . HIS A 1 195 ? -11.451 22.223 -10.244 1.00 77.44 195 HIS A CA 1
ATOM 1612 C C . HIS A 1 195 ? -10.105 22.619 -9.651 1.00 77.44 195 HIS A C 1
ATOM 1614 O O . HIS A 1 195 ? -9.094 21.964 -9.924 1.00 77.44 195 HIS A O 1
ATOM 1620 N N . PHE A 1 196 ? -10.076 23.702 -8.885 1.00 75.69 196 PHE A N 1
ATOM 1621 C CA . PHE A 1 196 ? -8.824 24.262 -8.392 1.00 75.69 196 PHE A CA 1
ATOM 1622 C C . PHE A 1 196 ? -8.291 23.495 -7.183 1.00 75.69 196 PHE A C 1
ATOM 1624 O O . PHE A 1 196 ? -7.089 23.247 -7.113 1.00 75.69 196 PHE A O 1
ATOM 1631 N N . ASP A 1 197 ? -9.168 23.043 -6.287 1.00 77.50 197 ASP A N 1
ATOM 1632 C CA . ASP A 1 197 ? -8.728 22.453 -5.021 1.00 77.50 197 ASP A CA 1
ATOM 1633 C C . ASP A 1 197 ? -8.469 20.948 -5.143 1.00 77.50 197 ASP A C 1
ATOM 1635 O O . ASP A 1 197 ? -7.567 20.422 -4.492 1.00 77.50 197 ASP A O 1
ATOM 1639 N N . ARG A 1 198 ? -9.219 20.243 -6.002 1.00 72.56 198 ARG A N 1
ATOM 1640 C CA . ARG A 1 198 ? -9.085 18.788 -6.177 1.00 72.56 198 ARG A CA 1
ATOM 1641 C C . ARG A 1 198 ? -8.403 18.408 -7.477 1.00 72.56 198 ARG A C 1
ATOM 1643 O O . ARG A 1 198 ? -7.356 17.766 -7.445 1.00 72.56 198 ARG A O 1
ATOM 1650 N N . TYR A 1 199 ? -8.937 18.797 -8.633 1.00 76.62 199 TYR A N 1
ATOM 1651 C CA . TYR A 1 199 ? -8.371 18.334 -9.906 1.00 76.62 199 TYR A CA 1
ATOM 1652 C C . TYR A 1 199 ? -6.971 18.874 -10.178 1.00 76.62 199 TYR A C 1
ATOM 1654 O O . TYR A 1 199 ? -6.077 18.108 -10.552 1.00 76.62 199 TYR A O 1
ATOM 1662 N N . GLN A 1 200 ? -6.755 20.176 -9.996 1.00 78.62 200 GLN A N 1
ATOM 1663 C CA . GLN A 1 200 ? -5.449 20.760 -10.268 1.00 78.62 200 GLN A CA 1
ATOM 1664 C C . GLN A 1 200 ? -4.379 20.162 -9.342 1.00 78.62 200 GLN A C 1
ATOM 1666 O O . GLN A 1 200 ? -3.356 19.670 -9.820 1.00 78.62 200 GLN A O 1
ATOM 1671 N N . VAL A 1 201 ? -4.656 20.106 -8.040 1.00 77.75 201 VAL A N 1
ATOM 1672 C CA . VAL A 1 201 ? -3.700 19.619 -7.040 1.00 77.75 201 VAL A CA 1
ATOM 1673 C C . VAL A 1 201 ? -3.472 18.109 -7.149 1.00 77.75 201 VAL A C 1
ATOM 1675 O O . VAL A 1 201 ? -2.324 17.669 -7.185 1.00 77.75 201 VAL A O 1
ATOM 1678 N N . LEU A 1 202 ? -4.531 17.295 -7.216 1.00 74.50 202 LEU A N 1
ATOM 1679 C CA . LEU A 1 202 ? -4.421 15.833 -7.102 1.00 74.50 202 LEU A CA 1
ATOM 1680 C C . LEU A 1 202 ? -4.121 15.143 -8.439 1.00 74.50 202 LEU A C 1
ATOM 1682 O O . LEU A 1 202 ? -3.455 14.107 -8.460 1.00 74.50 202 LEU A O 1
ATOM 1686 N N . ILE A 1 203 ? -4.597 15.701 -9.558 1.00 75.19 203 ILE A N 1
ATOM 1687 C CA . ILE A 1 203 ? -4.518 15.062 -10.881 1.00 75.19 203 ILE A CA 1
ATOM 1688 C C . ILE A 1 203 ? -3.528 15.797 -11.791 1.00 75.19 203 ILE A C 1
ATOM 1690 O O . ILE A 1 203 ? -2.605 15.170 -12.328 1.00 75.19 203 ILE A O 1
ATOM 1694 N N . SER A 1 204 ? -3.694 17.113 -11.973 1.00 77.00 204 SER A N 1
ATOM 1695 C CA . SER A 1 204 ? -2.866 17.891 -12.905 1.00 77.00 204 SER A CA 1
ATOM 1696 C C . SER A 1 204 ? -1.411 17.960 -12.444 1.00 77.00 204 SER A C 1
ATOM 1698 O O . SER A 1 204 ? -0.514 17.499 -13.153 1.00 77.00 204 SER A O 1
ATOM 1700 N N . ASP A 1 205 ? -1.170 18.487 -11.249 1.00 79.31 205 ASP A N 1
ATOM 1701 C CA . ASP A 1 205 ? 0.179 18.827 -10.797 1.00 79.31 205 ASP A CA 1
ATOM 1702 C C . ASP A 1 205 ? 0.961 17.586 -10.359 1.00 79.31 205 ASP A C 1
ATOM 1704 O O . ASP A 1 205 ? 2.163 17.475 -10.611 1.00 79.31 205 ASP A O 1
ATOM 1708 N N . LYS A 1 206 ? 0.274 16.616 -9.746 1.00 78.25 206 LYS A N 1
ATOM 1709 C CA . LYS A 1 206 ? 0.902 15.417 -9.174 1.00 78.25 206 LYS A CA 1
ATOM 1710 C C . LYS A 1 206 ? 1.147 14.297 -10.175 1.00 78.25 206 LYS A C 1
ATOM 1712 O O . LYS A 1 206 ? 2.108 13.556 -9.992 1.00 78.25 206 LYS A O 1
ATOM 1717 N N . ILE A 1 207 ? 0.309 14.153 -11.205 1.00 75.31 207 ILE A N 1
ATOM 1718 C CA . ILE A 1 207 ? 0.375 13.001 -12.121 1.00 75.31 207 ILE A CA 1
ATOM 1719 C C . ILE A 1 207 ? 0.580 13.451 -13.568 1.00 75.31 207 ILE A C 1
ATOM 1721 O O . ILE A 1 207 ? 1.519 13.008 -14.231 1.00 75.31 207 ILE A O 1
ATOM 1725 N N . TYR A 1 208 ? -0.262 14.354 -14.073 1.00 80.94 208 TYR A N 1
ATOM 1726 C CA . TYR A 1 208 ? -0.230 14.741 -15.484 1.00 80.94 208 TYR A CA 1
ATOM 1727 C C . TYR A 1 208 ? 0.995 15.595 -15.858 1.00 80.94 208 TYR A C 1
ATOM 1729 O O . TYR A 1 208 ? 1.645 15.337 -16.875 1.00 80.94 208 TYR A O 1
ATOM 1737 N N . HIS A 1 209 ? 1.346 16.597 -15.049 1.00 82.81 209 HIS A N 1
ATOM 1738 C CA . HIS A 1 209 ? 2.468 17.493 -15.327 1.00 82.81 209 HIS A CA 1
ATOM 1739 C C . HIS A 1 209 ? 3.827 16.759 -15.368 1.00 82.81 209 HIS A C 1
ATOM 1741 O O . HIS A 1 209 ? 4.566 16.966 -16.340 1.00 82.81 209 HIS A O 1
ATOM 1747 N N . PRO A 1 210 ? 4.164 15.854 -14.422 1.00 83.00 210 PRO A N 1
ATOM 1748 C CA . PRO A 1 210 ? 5.352 14.998 -14.513 1.00 83.00 210 PRO A CA 1
ATOM 1749 C C . PRO A 1 210 ? 5.451 14.206 -15.820 1.00 83.00 210 PRO A C 1
ATOM 1751 O O . PRO A 1 210 ? 6.480 14.258 -16.497 1.00 83.00 210 PRO A O 1
ATOM 1754 N N . LEU A 1 211 ? 4.355 13.547 -16.215 1.00 82.50 211 LEU A N 1
ATOM 1755 C CA . LEU A 1 211 ? 4.256 12.772 -17.456 1.00 82.50 211 LEU A CA 1
ATOM 1756 C C . LEU A 1 211 ? 4.427 13.626 -18.715 1.00 82.50 211 LEU A C 1
ATOM 1758 O O . LEU A 1 211 ? 4.855 13.123 -19.754 1.00 82.50 211 LEU A O 1
ATOM 1762 N N . LYS A 1 212 ? 4.077 14.914 -18.657 1.00 80.44 212 LYS A N 1
ATOM 1763 C CA . LYS A 1 212 ? 4.224 15.833 -19.790 1.00 80.44 212 LYS A CA 1
ATOM 1764 C C . LYS A 1 212 ? 5.623 16.447 -19.876 1.00 80.44 212 LYS A C 1
ATOM 1766 O O . LYS A 1 212 ? 6.071 16.765 -20.976 1.00 80.44 212 LYS A O 1
ATOM 1771 N N . THR A 1 213 ? 6.301 16.627 -18.745 1.00 82.12 213 THR A N 1
ATOM 1772 C CA . THR A 1 213 ? 7.534 17.421 -18.655 1.00 82.12 213 THR A CA 1
ATOM 1773 C C . THR A 1 213 ? 8.782 16.556 -18.506 1.00 82.12 213 THR A C 1
ATOM 1775 O O . THR A 1 213 ? 9.423 16.207 -19.500 1.00 82.12 213 THR A O 1
ATOM 1778 N N . PHE A 1 214 ? 9.165 16.221 -17.275 1.00 80.38 214 PHE A N 1
ATOM 1779 C CA . PHE A 1 214 ? 10.445 15.580 -16.992 1.00 80.38 214 PHE A CA 1
ATOM 1780 C C . PHE A 1 214 ? 10.412 14.068 -17.211 1.00 80.38 214 PHE A C 1
ATOM 1782 O O . PHE A 1 214 ? 11.397 13.545 -17.735 1.00 80.38 214 PHE A O 1
ATOM 1789 N N . ASP A 1 215 ? 9.288 13.399 -16.932 1.00 86.38 215 ASP A N 1
ATOM 1790 C CA . ASP A 1 215 ? 9.111 11.951 -17.111 1.00 86.38 215 ASP A CA 1
ATOM 1791 C C . ASP A 1 215 ? 8.342 11.590 -18.392 1.00 86.38 215 ASP A C 1
ATOM 1793 O O . ASP A 1 215 ? 7.500 10.695 -18.448 1.00 86.38 215 ASP A O 1
ATOM 1797 N N . SER A 1 216 ? 8.621 12.345 -19.452 1.00 84.69 216 SER A N 1
ATOM 1798 C CA . SER A 1 216 ? 7.909 12.254 -20.721 1.00 84.69 216 SER A CA 1
ATOM 1799 C C . SER A 1 216 ? 8.106 10.906 -21.420 1.00 84.69 216 SER A C 1
ATOM 1801 O O . SER A 1 216 ? 9.216 10.546 -21.823 1.00 84.69 216 SER A O 1
ATOM 1803 N N . VAL A 1 217 ? 7.002 10.184 -21.651 1.00 86.38 217 VAL A N 1
ATOM 1804 C CA . VAL A 1 217 ? 7.004 8.929 -22.426 1.00 86.38 217 VAL A CA 1
ATOM 1805 C C . VAL A 1 217 ? 7.641 9.131 -23.812 1.00 86.38 217 VAL A C 1
ATOM 1807 O O . VAL A 1 217 ? 8.570 8.385 -24.135 1.00 86.38 217 VAL A O 1
ATOM 1810 N N . PRO A 1 218 ? 7.239 10.131 -24.631 1.00 85.69 218 PRO A N 1
ATOM 1811 C CA . PRO A 1 218 ? 7.896 10.407 -25.912 1.00 85.69 218 PRO A CA 1
ATOM 1812 C C . PRO A 1 218 ? 9.413 10.608 -25.815 1.00 85.69 218 PRO A C 1
ATOM 1814 O O . PRO A 1 218 ? 10.144 10.128 -26.681 1.00 85.69 218 PRO A O 1
ATOM 1817 N N . ARG A 1 219 ? 9.892 11.273 -24.756 1.00 86.50 219 ARG A N 1
ATOM 1818 C CA . ARG A 1 219 ? 11.316 11.587 -24.564 1.00 86.50 219 ARG A CA 1
ATOM 1819 C C . ARG A 1 219 ? 12.177 10.332 -24.422 1.00 86.50 219 ARG A C 1
ATOM 1821 O O . ARG A 1 219 ? 13.250 10.253 -25.019 1.00 86.50 219 ARG A O 1
ATOM 1828 N N . PHE A 1 220 ? 11.728 9.360 -23.630 1.00 89.94 220 PHE A N 1
ATOM 1829 C CA . PHE A 1 220 ? 12.530 8.178 -23.294 1.00 89.94 220 PHE A CA 1
ATOM 1830 C C . PHE A 1 220 ? 12.208 6.951 -24.145 1.00 89.94 220 PHE A C 1
ATOM 1832 O O . PHE A 1 220 ? 13.082 6.102 -24.330 1.00 89.94 220 PHE A O 1
ATOM 1839 N N . ARG A 1 221 ? 10.998 6.861 -24.717 1.00 90.56 221 ARG A N 1
ATOM 1840 C CA . ARG A 1 221 ? 10.533 5.698 -25.492 1.00 90.56 221 ARG A CA 1
ATOM 1841 C C . ARG A 1 221 ? 11.538 5.260 -26.552 1.00 90.56 221 ARG A C 1
ATOM 1843 O O . ARG A 1 221 ? 11.873 4.081 -26.625 1.00 90.56 221 ARG A O 1
ATOM 1850 N N . THR A 1 222 ? 12.020 6.190 -27.374 1.00 91.81 222 THR A N 1
ATOM 1851 C CA . THR A 1 222 ? 12.945 5.864 -28.470 1.00 91.81 222 THR A CA 1
ATOM 1852 C C . THR A 1 222 ? 14.256 5.283 -27.947 1.00 91.81 222 THR A C 1
ATOM 1854 O O . THR A 1 222 ? 14.765 4.321 -28.518 1.00 91.81 222 THR A O 1
ATOM 1857 N N . ARG A 1 223 ? 14.772 5.811 -26.832 1.00 93.38 223 ARG A N 1
ATOM 1858 C CA . ARG A 1 223 ? 16.028 5.351 -26.228 1.00 93.38 223 ARG A CA 1
ATOM 1859 C C . ARG A 1 223 ? 15.873 3.982 -25.567 1.00 93.38 223 ARG A C 1
ATOM 1861 O O . ARG A 1 223 ? 16.682 3.101 -25.830 1.00 93.38 223 ARG A O 1
ATOM 1868 N N . ILE A 1 224 ? 14.795 3.778 -24.806 1.00 93.06 224 ILE A N 1
ATOM 1869 C CA . ILE A 1 224 ? 14.442 2.477 -24.211 1.00 93.06 224 ILE A CA 1
ATOM 1870 C C . ILE A 1 224 ? 14.346 1.405 -25.303 1.00 93.06 224 ILE A C 1
ATOM 1872 O O . ILE A 1 224 ? 15.010 0.374 -25.232 1.00 93.06 224 ILE A O 1
ATOM 1876 N N . LEU A 1 225 ? 13.574 1.671 -26.363 1.00 93.62 225 LEU A N 1
ATOM 1877 C CA . LEU A 1 225 ? 13.411 0.727 -27.471 1.00 93.62 225 LEU A CA 1
ATOM 1878 C C . LEU A 1 225 ? 14.703 0.501 -28.261 1.00 93.62 225 LEU A C 1
ATOM 1880 O O . LEU A 1 225 ? 14.845 -0.543 -28.889 1.00 93.62 225 LEU A O 1
ATOM 1884 N N . SER A 1 226 ? 15.617 1.472 -28.290 1.00 94.06 226 SER A N 1
ATOM 1885 C CA . SER A 1 226 ? 16.932 1.294 -28.909 1.00 94.06 226 SER A CA 1
ATOM 1886 C C . SER A 1 226 ? 17.774 0.291 -28.123 1.00 94.06 226 SER A C 1
ATOM 1888 O O . SER A 1 226 ? 18.322 -0.624 -28.728 1.00 94.06 226 SER A O 1
ATOM 1890 N N . ILE A 1 227 ? 17.835 0.423 -26.793 1.00 92.38 227 ILE A N 1
ATOM 1891 C CA . ILE A 1 227 ? 18.587 -0.496 -25.923 1.00 92.38 227 ILE A CA 1
ATOM 1892 C C . ILE A 1 227 ? 18.028 -1.916 -26.049 1.00 92.38 227 ILE A C 1
ATOM 1894 O O . ILE A 1 227 ? 18.768 -2.846 -26.353 1.00 92.38 227 ILE A O 1
ATOM 1898 N N . LEU A 1 228 ? 16.707 -2.074 -25.921 1.00 91.94 228 LEU A N 1
ATOM 1899 C CA . LEU A 1 228 ? 16.066 -3.389 -26.011 1.00 91.94 228 LEU A CA 1
ATOM 1900 C C . LEU A 1 228 ? 16.258 -4.046 -27.383 1.00 91.94 228 LEU A C 1
ATOM 1902 O O . LEU A 1 228 ? 16.447 -5.254 -27.462 1.00 91.94 228 LEU A O 1
ATOM 1906 N N . ARG A 1 229 ? 16.245 -3.264 -28.472 1.00 92.06 229 ARG A N 1
ATOM 1907 C CA . ARG A 1 229 ? 16.529 -3.794 -29.813 1.00 92.06 229 ARG A CA 1
ATOM 1908 C C . ARG A 1 229 ? 17.978 -4.234 -29.976 1.00 92.06 229 ARG A C 1
ATOM 1910 O O . ARG A 1 229 ? 18.208 -5.229 -30.647 1.00 92.06 229 ARG A O 1
ATOM 1917 N N . GLN A 1 230 ? 18.929 -3.529 -29.367 1.00 90.00 230 GLN A N 1
ATOM 1918 C CA . GLN A 1 230 ? 20.328 -3.963 -29.355 1.00 90.00 230 GLN A CA 1
ATOM 1919 C C . GLN A 1 230 ? 20.475 -5.282 -28.591 1.00 90.00 230 GLN A C 1
ATOM 1921 O O . GLN A 1 230 ? 21.105 -6.199 -29.102 1.00 90.00 230 GLN A O 1
ATOM 1926 N N . TRP A 1 231 ? 19.830 -5.410 -27.427 1.00 90.81 231 TRP A N 1
ATOM 1927 C CA . TRP A 1 231 ? 19.850 -6.651 -26.644 1.00 90.81 231 TRP A CA 1
ATOM 1928 C C . TRP A 1 231 ? 19.207 -7.822 -27.381 1.00 90.81 231 TRP A C 1
ATOM 1930 O O . TRP A 1 231 ? 19.698 -8.937 -27.296 1.00 90.81 231 TRP A O 1
ATOM 1940 N N . LEU A 1 232 ? 18.132 -7.571 -28.132 1.00 88.19 232 LEU A N 1
ATOM 1941 C CA . LEU A 1 232 ? 17.427 -8.610 -28.884 1.00 88.19 232 LEU A CA 1
ATOM 1942 C C . LEU A 1 232 ? 18.266 -9.202 -30.031 1.00 88.19 232 LEU A C 1
ATOM 1944 O O . LEU A 1 232 ? 18.015 -10.326 -30.453 1.00 88.19 232 LEU A O 1
ATOM 1948 N N . VAL A 1 233 ? 19.222 -8.440 -30.565 1.00 90.75 233 VAL A N 1
ATOM 1949 C CA . VAL A 1 233 ? 20.106 -8.886 -31.657 1.00 90.75 233 VAL A CA 1
ATOM 1950 C C . VAL A 1 233 ? 21.405 -9.503 -31.115 1.00 90.75 233 VAL A C 1
ATOM 1952 O O . VAL A 1 233 ? 22.067 -10.258 -31.822 1.00 90.75 233 VAL A O 1
ATOM 1955 N N . ASP A 1 234 ? 21.759 -9.220 -29.861 1.00 87.88 234 ASP A N 1
ATOM 1956 C CA . ASP A 1 234 ? 22.937 -9.755 -29.178 1.00 87.88 234 ASP A CA 1
ATOM 1957 C C . ASP A 1 234 ? 22.629 -11.150 -28.596 1.00 87.88 234 ASP A C 1
ATOM 1959 O O . ASP A 1 234 ? 22.107 -11.296 -27.488 1.00 87.88 234 ASP A O 1
ATOM 1963 N N . GLY A 1 235 ? 22.907 -12.194 -29.386 1.00 85.38 235 GLY A N 1
ATOM 1964 C CA . GLY A 1 235 ? 22.620 -13.584 -29.014 1.00 85.38 235 GLY A CA 1
ATOM 1965 C C . GLY A 1 235 ? 23.338 -14.043 -27.740 1.00 85.38 235 GLY A C 1
ATOM 1966 O O . GLY A 1 235 ? 22.731 -14.717 -26.910 1.00 85.38 235 GLY A O 1
ATOM 1967 N N . GLU A 1 236 ? 24.587 -13.614 -27.536 1.00 87.25 236 GLU A N 1
ATOM 1968 C CA . GLU A 1 236 ? 25.368 -13.929 -26.332 1.00 87.25 236 GLU A CA 1
ATOM 1969 C C . GLU A 1 236 ? 24.719 -13.315 -25.082 1.00 87.25 236 GLU A C 1
ATOM 1971 O O . GLU A 1 236 ? 24.594 -13.958 -24.035 1.00 87.25 236 GLU A O 1
ATOM 1976 N N . LEU A 1 237 ? 24.224 -12.079 -25.200 1.00 85.31 237 LEU A N 1
ATOM 1977 C CA . LEU A 1 237 ? 23.515 -11.415 -24.112 1.00 85.31 237 LEU A CA 1
ATOM 1978 C C . LEU A 1 237 ? 22.196 -12.115 -23.763 1.00 85.31 237 LEU A C 1
ATOM 1980 O O . LEU A 1 237 ? 21.864 -12.239 -22.582 1.00 85.31 237 LEU A O 1
ATOM 1984 N N . ILE A 1 238 ? 21.449 -12.595 -24.760 1.00 86.62 238 ILE A N 1
ATOM 1985 C CA . ILE A 1 238 ? 20.210 -13.358 -24.538 1.00 86.62 238 ILE A CA 1
ATOM 1986 C C . ILE A 1 238 ? 20.499 -14.657 -23.786 1.00 86.62 238 ILE A C 1
ATOM 1988 O O . ILE A 1 238 ? 19.788 -14.978 -22.828 1.00 86.62 238 ILE A O 1
ATOM 1992 N N . GLU A 1 239 ? 21.542 -15.391 -24.174 1.00 85.56 239 GLU A N 1
ATOM 1993 C CA . GLU A 1 239 ? 21.958 -16.610 -23.475 1.00 85.56 239 GLU A CA 1
ATOM 1994 C C . GLU A 1 239 ? 22.347 -16.307 -22.024 1.00 85.56 239 GLU A C 1
ATOM 1996 O O . GLU A 1 239 ? 21.876 -16.979 -21.101 1.00 85.56 239 GLU A O 1
ATOM 2001 N N . LYS A 1 240 ? 23.107 -15.229 -21.799 1.00 84.56 240 LYS A N 1
ATOM 2002 C CA . LYS A 1 240 ? 23.481 -14.765 -20.456 1.00 84.56 240 LYS A CA 1
ATOM 2003 C C . LYS A 1 240 ? 22.258 -14.424 -19.599 1.00 84.56 240 LYS A C 1
ATOM 2005 O O . LYS A 1 240 ? 22.164 -14.887 -18.461 1.00 84.56 240 LYS A O 1
ATOM 2010 N N . ILE A 1 241 ? 21.305 -13.653 -20.130 1.00 84.88 241 ILE A N 1
ATOM 2011 C CA . ILE A 1 241 ? 20.057 -13.306 -19.427 1.00 84.88 241 ILE A CA 1
ATOM 2012 C C . ILE A 1 241 ? 19.271 -14.576 -19.092 1.00 84.88 241 ILE A C 1
ATOM 2014 O O . ILE A 1 241 ? 18.803 -14.742 -17.965 1.00 84.88 241 ILE A O 1
ATOM 2018 N N . THR A 1 242 ? 19.155 -15.496 -20.048 1.00 84.69 242 THR A N 1
ATOM 2019 C CA . THR A 1 242 ? 18.422 -16.754 -19.867 1.00 84.69 242 THR A CA 1
ATOM 2020 C C . THR A 1 242 ? 19.045 -17.588 -18.750 1.00 84.69 242 THR A C 1
ATOM 2022 O O . THR A 1 242 ? 18.343 -17.986 -17.819 1.00 84.69 242 THR A O 1
ATOM 2025 N N . ALA A 1 243 ? 20.369 -17.768 -18.764 1.00 83.94 243 ALA A N 1
ATOM 2026 C CA . ALA A 1 243 ? 21.091 -18.489 -17.719 1.00 83.94 243 ALA A CA 1
ATOM 2027 C C . ALA A 1 243 ? 20.902 -17.851 -16.329 1.00 83.94 243 ALA A C 1
ATOM 2029 O O . ALA A 1 243 ? 20.683 -18.553 -15.338 1.00 83.94 243 ALA A O 1
ATOM 2030 N N . GLN A 1 244 ? 20.920 -16.516 -16.244 1.00 82.75 244 GLN A N 1
ATOM 2031 C CA . GLN A 1 244 ? 20.670 -15.789 -14.994 1.00 82.75 244 GLN A CA 1
ATOM 2032 C C . GLN A 1 244 ? 19.247 -16.000 -14.462 1.00 82.75 244 GLN A C 1
ATOM 2034 O O . GLN A 1 244 ? 19.059 -16.173 -13.255 1.00 82.75 244 GLN A O 1
ATOM 2039 N N . LEU A 1 245 ? 18.242 -15.993 -15.340 1.00 81.06 245 LEU A N 1
ATOM 2040 C CA . LEU A 1 245 ? 16.844 -16.183 -14.952 1.00 81.06 245 LEU A CA 1
ATOM 2041 C C . LEU A 1 245 ? 16.562 -17.627 -14.506 1.00 81.06 245 LEU A C 1
ATOM 2043 O O . LEU A 1 245 ? 15.855 -17.824 -13.513 1.00 81.06 245 LEU A O 1
ATOM 2047 N N . VAL A 1 246 ? 17.162 -18.621 -15.170 1.00 82.56 246 VAL A N 1
ATOM 2048 C CA . VAL A 1 246 ? 17.074 -20.040 -14.778 1.00 82.56 246 VAL A CA 1
ATOM 2049 C C . VAL A 1 246 ? 17.745 -20.276 -13.424 1.00 82.56 246 VAL A C 1
ATOM 2051 O O . VAL A 1 246 ? 17.118 -20.829 -12.522 1.00 82.56 246 VAL A O 1
ATOM 2054 N N . ARG A 1 247 ? 18.966 -19.758 -13.205 1.00 80.88 247 ARG A N 1
ATOM 2055 C CA . ARG A 1 247 ? 19.678 -19.876 -11.914 1.00 80.88 247 ARG A CA 1
ATOM 2056 C C . ARG A 1 247 ? 18.864 -19.340 -10.731 1.00 80.88 247 ARG A C 1
ATOM 2058 O O . ARG A 1 247 ? 19.008 -19.818 -9.610 1.00 80.88 247 ARG A O 1
ATOM 2065 N N . LYS A 1 248 ? 18.009 -18.345 -10.967 1.00 76.31 248 LYS A N 1
ATOM 2066 C CA . LYS A 1 248 ? 17.145 -17.732 -9.947 1.00 76.31 248 LYS A CA 1
ATOM 2067 C C . LYS A 1 248 ? 15.819 -18.467 -9.734 1.00 76.31 248 LYS A C 1
ATOM 2069 O O . LYS A 1 248 ? 14.965 -17.949 -9.017 1.00 76.31 248 LYS A O 1
ATOM 2074 N N . GLY A 1 249 ? 15.623 -19.624 -10.369 1.00 71.12 249 GLY A N 1
ATOM 2075 C CA . GLY A 1 249 ? 14.402 -20.424 -10.261 1.00 71.12 249 GLY A CA 1
ATOM 2076 C C . GLY A 1 249 ? 13.160 -19.717 -10.808 1.00 71.12 249 GLY A C 1
ATOM 2077 O O . GLY A 1 249 ? 12.045 -20.029 -10.398 1.00 71.12 249 GLY A O 1
ATOM 2078 N N . ARG A 1 250 ? 13.334 -18.720 -11.690 1.00 62.19 250 ARG A N 1
ATOM 2079 C CA . ARG A 1 250 ? 12.226 -17.930 -12.257 1.00 62.19 250 ARG A CA 1
ATOM 2080 C C . ARG A 1 250 ? 11.551 -18.639 -13.435 1.00 62.19 250 ARG A C 1
ATOM 2082 O O . ARG A 1 250 ? 10.382 -18.374 -13.691 1.00 62.19 250 ARG A O 1
ATOM 2089 N N . PHE A 1 251 ? 12.268 -19.538 -14.108 1.00 59.53 251 PHE A N 1
ATOM 2090 C CA . PHE A 1 251 ? 11.758 -20.424 -15.155 1.00 59.53 251 PHE A CA 1
ATOM 2091 C C . PHE A 1 251 ? 12.276 -21.845 -14.899 1.00 59.53 251 PHE A C 1
ATOM 2093 O O . PHE A 1 251 ? 13.422 -22.003 -14.481 1.00 59.53 251 PHE A O 1
ATOM 2100 N N . ALA A 1 252 ? 11.438 -22.861 -15.125 1.00 48.41 252 ALA A N 1
ATOM 2101 C CA . ALA A 1 252 ? 11.896 -24.249 -15.200 1.00 48.41 252 ALA A CA 1
ATOM 2102 C C . ALA A 1 252 ? 12.758 -24.423 -16.461 1.00 48.41 252 ALA A C 1
ATOM 2104 O O . ALA A 1 252 ? 12.480 -23.749 -17.455 1.00 48.41 252 ALA A O 1
ATOM 2105 N N . ASP A 1 253 ? 13.784 -25.279 -16.401 1.00 44.59 253 ASP A N 1
ATOM 2106 C CA . ASP A 1 253 ? 14.778 -25.497 -17.463 1.00 44.59 253 ASP A CA 1
ATOM 2107 C C . ASP A 1 253 ? 14.157 -25.423 -18.868 1.00 44.59 253 ASP A C 1
ATOM 2109 O O . ASP A 1 253 ? 13.343 -26.264 -19.260 1.00 44.59 253 ASP A O 1
ATOM 2113 N N . ALA A 1 254 ? 14.510 -24.382 -19.626 1.00 40.22 254 ALA A N 1
ATOM 2114 C CA . ALA A 1 254 ? 14.099 -24.271 -21.017 1.00 40.22 254 ALA A CA 1
ATOM 2115 C C . ALA A 1 254 ? 14.840 -25.351 -21.827 1.00 40.22 254 ALA A C 1
ATOM 2117 O O . ALA A 1 254 ? 16.063 -25.456 -21.699 1.00 40.22 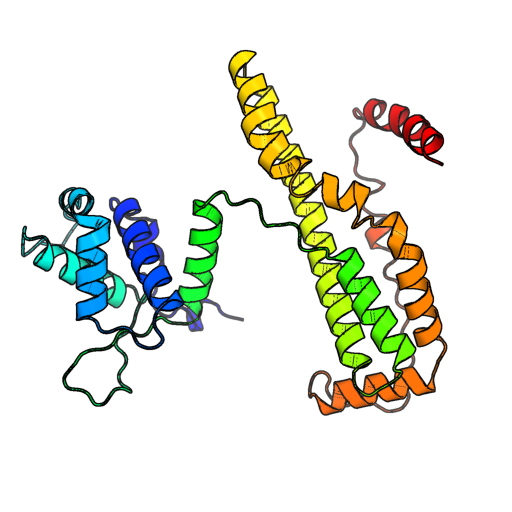254 ALA A O 1
ATOM 2118 N N . PRO A 1 255 ? 14.157 -26.159 -22.663 1.00 33.28 255 PRO A N 1
ATOM 2119 C CA . PRO A 1 255 ? 14.846 -27.136 -23.493 1.00 33.28 255 PRO A CA 1
ATOM 2120 C C . PRO A 1 255 ? 15.802 -26.417 -24.463 1.00 33.28 255 PRO A C 1
ATOM 2122 O O . PRO A 1 255 ? 15.426 -25.392 -25.046 1.00 33.28 255 PRO A O 1
ATOM 2125 N N . PRO A 1 256 ? 17.027 -26.935 -24.663 1.00 33.50 256 PRO A N 1
ATOM 2126 C CA . PRO A 1 256 ? 17.996 -26.317 -25.555 1.00 33.50 256 PRO A CA 1
ATOM 2127 C C . PRO A 1 256 ? 17.473 -26.398 -26.997 1.00 33.50 256 PRO A C 1
ATOM 2129 O O . PRO A 1 256 ? 17.326 -27.486 -27.548 1.00 33.50 256 PRO A O 1
ATOM 2132 N N . GLY A 1 257 ? 17.165 -25.243 -27.598 1.00 40.66 257 GLY A N 1
ATOM 2133 C CA . GLY A 1 257 ? 16.797 -25.132 -29.018 1.00 40.66 257 GLY A CA 1
ATOM 2134 C C . GLY A 1 257 ? 15.331 -24.809 -29.346 1.00 40.66 257 GLY A C 1
ATOM 2135 O O . GLY A 1 257 ? 14.919 -24.989 -30.490 1.00 40.66 257 GLY A O 1
ATOM 2136 N N . GLY A 1 258 ? 14.526 -24.320 -28.399 1.00 31.23 258 GLY A N 1
ATOM 2137 C CA . GLY A 1 258 ? 13.149 -23.897 -28.679 1.00 31.23 258 GLY A CA 1
ATOM 2138 C C . GLY A 1 258 ? 13.071 -22.572 -29.447 1.00 31.23 258 GLY A C 1
ATOM 2139 O O . GLY A 1 258 ? 13.296 -21.507 -28.880 1.00 31.23 258 GLY A O 1
ATOM 2140 N N . THR A 1 259 ? 12.712 -22.628 -30.730 1.00 27.73 259 THR A N 1
ATOM 2141 C CA . THR A 1 259 ? 12.328 -21.466 -31.545 1.00 27.73 259 THR A CA 1
ATOM 2142 C C . THR A 1 259 ? 11.331 -20.575 -30.805 1.00 27.73 259 THR A C 1
ATOM 2144 O O . THR A 1 259 ? 10.272 -21.045 -30.381 1.00 27.73 259 THR A O 1
ATOM 2147 N N . ILE A 1 260 ? 11.649 -19.283 -30.690 1.00 34.41 260 ILE A N 1
ATOM 2148 C CA . ILE A 1 260 ? 10.733 -18.249 -30.203 1.00 34.41 260 ILE A CA 1
ATOM 2149 C C . ILE A 1 260 ? 9.525 -18.239 -31.145 1.00 34.41 260 ILE A C 1
ATOM 2151 O O . ILE A 1 260 ? 9.598 -17.707 -32.252 1.00 34.41 260 ILE A O 1
ATOM 2155 N N . ASN A 1 261 ? 8.418 -18.852 -30.723 1.00 25.58 261 ASN A N 1
ATOM 2156 C CA . ASN A 1 261 ? 7.144 -18.730 -31.416 1.00 25.58 261 ASN A CA 1
ATOM 2157 C C . ASN A 1 261 ? 6.703 -17.267 -31.321 1.00 25.58 261 ASN A C 1
ATOM 2159 O O . ASN A 1 261 ? 6.177 -16.807 -30.308 1.00 25.58 261 ASN A O 1
ATOM 2163 N N . THR A 1 262 ? 6.935 -16.524 -32.397 1.00 38.03 262 THR A N 1
ATOM 2164 C CA . THR A 1 262 ? 6.373 -15.203 -32.651 1.00 38.03 262 THR A CA 1
ATOM 2165 C C . THR A 1 262 ? 4.888 -15.338 -32.984 1.00 38.03 262 THR A C 1
ATOM 2167 O O . THR A 1 262 ? 4.452 -15.081 -34.101 1.00 38.03 262 THR A O 1
ATOM 2170 N N . THR A 1 263 ? 4.066 -15.733 -32.010 1.00 26.12 263 THR A N 1
ATOM 2171 C CA . THR A 1 263 ? 2.618 -15.508 -32.110 1.00 26.12 263 THR A CA 1
ATOM 2172 C C . THR A 1 263 ? 2.287 -14.094 -31.631 1.00 26.12 263 THR A C 1
ATOM 2174 O O . THR A 1 263 ? 2.746 -13.682 -30.563 1.00 26.12 263 THR A O 1
ATOM 2177 N N . PRO A 1 264 ? 1.549 -13.309 -32.431 1.00 33.03 264 PRO A N 1
ATOM 2178 C CA . PRO A 1 264 ? 1.654 -11.864 -32.390 1.00 33.03 264 PRO A CA 1
ATOM 2179 C C . PRO A 1 264 ? 0.729 -11.241 -31.342 1.00 33.03 264 PRO A C 1
ATOM 2181 O O . PRO A 1 264 ? -0.486 -11.414 -31.350 1.00 33.03 264 PRO A O 1
ATOM 2184 N N . THR A 1 265 ? 1.304 -10.371 -30.519 1.00 31.95 265 THR 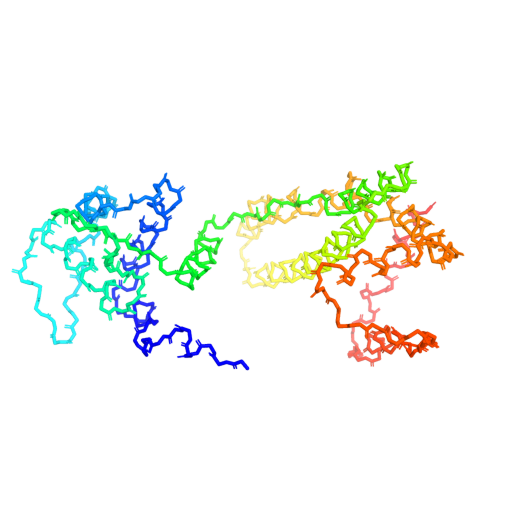A N 1
ATOM 2185 C CA . THR A 1 265 ? 0.637 -9.336 -29.713 1.00 31.95 265 THR A CA 1
ATOM 2186 C C . THR A 1 265 ? -0.054 -8.248 -30.565 1.00 31.95 265 THR A C 1
ATOM 2188 O O . THR A 1 265 ? -0.314 -7.147 -30.082 1.00 31.95 265 THR A O 1
ATOM 2191 N N . SER A 1 266 ? -0.392 -8.525 -31.831 1.00 26.22 266 SER A N 1
ATOM 2192 C CA . SER A 1 266 ? -1.043 -7.572 -32.741 1.00 26.22 266 SER A CA 1
ATOM 2193 C C . SER A 1 266 ? -2.571 -7.548 -32.634 1.00 26.22 266 SER A C 1
ATOM 2195 O O . SER A 1 266 ? -3.187 -6.590 -33.099 1.00 26.22 266 SER A O 1
ATOM 2197 N N . THR A 1 267 ? -3.205 -8.518 -31.970 1.00 27.08 267 THR A N 1
ATOM 2198 C CA . THR A 1 267 ? -4.678 -8.576 -31.891 1.00 27.08 267 THR A CA 1
ATOM 2199 C C . THR A 1 267 ? -5.279 -7.587 -30.882 1.00 27.08 267 THR A C 1
ATOM 2201 O O . THR A 1 267 ? -6.437 -7.212 -31.013 1.00 27.08 267 THR A O 1
ATOM 2204 N N . TRP A 1 268 ? -4.506 -7.072 -29.919 1.00 30.14 268 TRP A N 1
ATOM 2205 C CA . TRP A 1 268 ? -5.025 -6.143 -28.897 1.00 30.14 268 TRP A CA 1
ATOM 2206 C C . TRP A 1 268 ? -5.066 -4.669 -29.328 1.00 30.14 268 TRP A C 1
ATOM 2208 O O . TRP A 1 268 ? -5.777 -3.872 -28.721 1.00 30.14 268 TRP A O 1
ATOM 2218 N N . LEU A 1 269 ? -4.354 -4.296 -30.398 1.00 26.53 269 LEU A N 1
ATOM 2219 C CA . LEU A 1 269 ? -4.384 -2.931 -30.943 1.00 26.53 269 LEU A CA 1
ATOM 2220 C C . LEU A 1 269 ? -5.530 -2.696 -31.942 1.00 26.53 269 LEU A C 1
ATOM 2222 O O . LEU A 1 269 ? -5.851 -1.542 -32.223 1.00 26.53 269 LEU A O 1
ATOM 2226 N N . PHE A 1 270 ? -6.175 -3.752 -32.448 1.00 26.34 270 PHE A N 1
ATOM 2227 C CA . PHE A 1 270 ? -7.279 -3.632 -33.409 1.00 26.34 270 PHE A CA 1
ATOM 2228 C C . PHE A 1 270 ? -8.668 -3.596 -32.754 1.00 26.34 270 PHE A C 1
ATOM 2230 O O . PHE A 1 270 ? -9.553 -2.909 -33.259 1.00 26.34 270 PHE A O 1
ATOM 2237 N N . THR A 1 271 ? -8.854 -4.196 -31.576 1.00 27.83 271 THR A N 1
ATOM 2238 C CA . THR A 1 271 ? -10.174 -4.264 -30.914 1.00 27.83 271 THR A CA 1
ATOM 2239 C C . THR A 1 271 ? -10.647 -2.933 -30.313 1.00 27.83 271 THR A C 1
ATOM 2241 O O . THR A 1 271 ? -11.827 -2.766 -30.021 1.00 27.83 271 THR A O 1
ATOM 2244 N N . VAL A 1 272 ? -9.765 -1.937 -30.168 1.00 32.00 272 VAL A N 1
ATOM 2245 C CA . VAL A 1 272 ? -10.144 -0.583 -29.708 1.00 32.00 272 VAL A CA 1
ATOM 2246 C C . VAL A 1 272 ? -10.628 0.302 -30.870 1.00 32.00 272 VAL A C 1
ATOM 2248 O O . VAL A 1 272 ? -11.175 1.380 -30.648 1.00 32.00 272 VAL A O 1
ATOM 2251 N N . ARG A 1 273 ? -10.460 -0.141 -32.124 1.00 29.06 273 ARG A N 1
ATOM 2252 C CA . ARG A 1 273 ? -10.762 0.671 -33.311 1.00 29.06 273 ARG A CA 1
ATOM 2253 C C . ARG A 1 273 ? -12.207 0.539 -33.811 1.00 29.06 273 ARG A C 1
ATOM 2255 O O . ARG A 1 273 ? -12.670 1.458 -34.478 1.00 29.06 273 ARG A O 1
ATOM 2262 N N . GLU A 1 274 ? -12.921 -0.540 -33.484 1.00 28.97 274 GLU A N 1
ATOM 2263 C CA . GLU A 1 274 ? -14.195 -0.873 -34.155 1.00 28.97 274 GLU A CA 1
ATOM 2264 C C . GLU A 1 274 ? -15.465 -0.764 -33.289 1.00 28.97 274 GLU A C 1
ATOM 2266 O O . GLU A 1 274 ? -16.558 -0.764 -33.842 1.00 28.97 274 GLU A O 1
ATOM 2271 N N . ASN A 1 275 ? -15.367 -0.557 -31.968 1.00 32.09 275 ASN A N 1
ATOM 2272 C CA . ASN A 1 275 ? -16.540 -0.520 -31.069 1.00 32.09 275 ASN A CA 1
ATOM 2273 C C . ASN A 1 275 ? -16.901 0.873 -30.510 1.00 32.09 275 ASN A C 1
ATOM 2275 O O . ASN A 1 275 ? -17.376 0.992 -29.381 1.00 32.09 275 ASN A O 1
ATOM 2279 N N . CYS A 1 276 ? -16.700 1.950 -31.278 1.00 29.42 276 CYS A N 1
ATOM 2280 C CA . CYS A 1 276 ? -17.147 3.288 -30.867 1.00 29.42 276 CYS A CA 1
ATOM 2281 C C . CYS A 1 276 ? -18.522 3.626 -31.492 1.00 29.42 276 CYS A C 1
ATOM 2283 O O . CYS A 1 276 ? -18.629 3.613 -32.720 1.00 29.42 276 CYS A O 1
ATOM 2285 N N . PRO A 1 277 ? -19.570 3.934 -30.697 1.00 28.28 277 PRO A N 1
ATOM 2286 C CA . PRO A 1 277 ? -20.910 4.225 -31.211 1.00 28.28 277 PRO A CA 1
ATOM 2287 C C . PRO A 1 277 ? -20.947 5.471 -32.120 1.00 28.28 277 PRO A C 1
ATOM 2289 O O . PRO A 1 277 ? -20.266 6.465 -31.832 1.00 28.28 277 PRO A O 1
ATOM 2292 N N . PRO A 1 278 ? -21.764 5.471 -33.192 1.00 30.39 278 PRO A N 1
ATOM 2293 C CA . PRO A 1 278 ? -21.869 6.592 -34.120 1.00 30.39 278 PRO A CA 1
ATOM 2294 C C . PRO A 1 278 ? -22.592 7.771 -33.449 1.00 30.39 278 PRO A C 1
ATOM 2296 O O . PRO A 1 278 ? -23.804 7.768 -33.271 1.00 30.39 278 PRO A O 1
ATOM 2299 N N . GLY A 1 279 ? -21.816 8.777 -33.046 1.00 33.25 279 GLY A N 1
ATOM 2300 C CA . GLY A 1 279 ? -22.298 10.003 -32.391 1.00 33.25 279 GLY A CA 1
ATOM 2301 C C . GLY A 1 279 ? -21.168 10.855 -31.803 1.00 33.25 279 GLY A C 1
ATOM 2302 O O . GLY A 1 279 ? -21.255 12.078 -31.766 1.00 33.25 279 GLY A O 1
ATOM 2303 N N . TYR A 1 280 ? -20.036 10.229 -31.468 1.00 36.12 280 TYR A N 1
ATOM 2304 C CA . TYR A 1 280 ? -18.852 10.894 -30.903 1.00 36.12 280 TYR A CA 1
ATOM 2305 C C . TYR A 1 280 ? -17.762 11.242 -31.943 1.00 36.12 280 TYR A C 1
ATOM 2307 O O . TYR A 1 280 ? -16.589 11.404 -31.604 1.00 36.12 280 TYR A O 1
ATOM 2315 N N . GLY A 1 281 ? -18.130 11.392 -33.223 1.00 29.05 281 GLY A N 1
ATOM 2316 C CA . GLY A 1 281 ? -17.197 11.724 -34.317 1.00 29.05 281 GLY A CA 1
ATOM 2317 C C . GLY A 1 281 ? -16.589 13.135 -34.238 1.00 29.05 281 GLY A C 1
ATOM 2318 O O . GLY A 1 281 ? -15.502 13.380 -34.761 1.00 29.05 281 GLY A O 1
ATOM 2319 N N . TRP A 1 282 ? -17.237 14.054 -33.522 1.00 30.55 282 TRP A N 1
ATOM 2320 C CA . TRP A 1 282 ? -16.826 15.461 -33.444 1.00 30.55 282 TRP A CA 1
ATOM 2321 C C . TRP A 1 282 ? -15.655 15.704 -32.476 1.00 30.55 282 TRP A C 1
ATOM 2323 O O . TRP A 1 282 ? -14.867 16.627 -32.679 1.00 30.55 282 TRP A O 1
ATOM 2333 N N . ILE A 1 283 ? -15.469 14.838 -31.471 1.00 34.38 283 ILE A N 1
ATOM 2334 C CA . ILE A 1 283 ? -14.393 14.969 -30.467 1.00 34.38 283 ILE A CA 1
ATOM 2335 C C . ILE A 1 283 ? -13.028 14.545 -31.045 1.00 34.38 283 ILE A C 1
ATOM 2337 O O . ILE A 1 283 ? -11.981 15.028 -30.611 1.00 34.38 283 ILE A O 1
ATOM 2341 N N . TRP A 1 284 ? -13.015 13.712 -32.092 1.00 32.47 284 TRP A N 1
ATOM 2342 C CA . TRP A 1 284 ? -11.780 13.288 -32.760 1.00 32.47 284 TRP A CA 1
ATOM 2343 C C . TRP A 1 284 ? -11.320 14.219 -33.890 1.00 32.47 284 TRP A C 1
ATOM 2345 O O . TRP A 1 284 ? -10.118 14.280 -34.157 1.00 32.47 284 TRP A O 1
ATOM 2355 N N . MET A 1 285 ? -12.211 14.995 -34.519 1.00 24.86 285 MET A N 1
ATOM 2356 C CA . MET A 1 285 ? -11.819 15.891 -35.622 1.00 24.86 285 MET A CA 1
ATOM 2357 C C . MET A 1 285 ? -10.924 17.060 -35.180 1.00 24.86 285 MET A C 1
ATOM 2359 O O . MET A 1 285 ? -10.086 17.501 -35.961 1.00 24.86 285 MET A O 1
ATOM 2363 N N . ARG A 1 286 ? -10.973 17.487 -33.910 1.00 31.61 286 ARG A N 1
ATOM 2364 C CA . ARG A 1 286 ? -9.999 18.458 -33.361 1.00 31.61 286 ARG A CA 1
ATOM 2365 C C . ARG A 1 286 ? -8.664 17.842 -32.918 1.00 31.61 286 ARG A C 1
ATOM 2367 O O . ARG A 1 286 ? -7.734 18.576 -32.593 1.00 31.61 286 ARG A O 1
ATOM 2374 N N . ARG A 1 287 ? -8.521 16.510 -32.940 1.00 38.62 287 ARG A N 1
ATOM 2375 C CA . ARG A 1 287 ? -7.329 15.791 -32.446 1.00 38.62 287 ARG A CA 1
ATOM 2376 C C . ARG A 1 287 ? -6.195 15.656 -33.471 1.00 38.62 287 ARG A C 1
ATOM 2378 O O . ARG A 1 287 ? -5.093 15.273 -33.092 1.00 38.62 287 ARG A O 1
ATOM 2385 N N . ARG A 1 288 ? -6.430 15.978 -34.752 1.00 28.94 288 ARG A N 1
ATOM 2386 C CA . ARG A 1 288 ? -5.381 15.974 -35.794 1.00 28.94 288 ARG A CA 1
ATOM 2387 C C . ARG A 1 288 ? -4.596 17.286 -35.870 1.00 28.94 288 ARG A C 1
ATOM 2389 O O . ARG A 1 288 ? -3.409 17.248 -36.172 1.00 28.94 288 ARG A O 1
ATOM 2396 N N . GLU A 1 289 ? -5.239 18.408 -35.561 1.00 28.86 289 GLU A N 1
ATOM 2397 C CA . GLU A 1 289 ? -4.635 19.748 -35.621 1.00 28.86 289 GLU A CA 1
ATOM 2398 C C . GLU A 1 289 ? -3.727 20.016 -34.406 1.00 28.86 289 GLU A C 1
ATOM 2400 O O . GLU A 1 289 ? -2.605 20.480 -34.569 1.00 28.86 289 GLU A O 1
ATOM 2405 N N . TYR A 1 290 ? -4.132 19.600 -33.199 1.00 32.31 290 TYR A N 1
ATOM 2406 C CA . TYR A 1 290 ? -3.363 19.862 -31.968 1.00 32.31 290 TYR A CA 1
ATOM 2407 C C . TYR A 1 290 ? -2.088 19.014 -31.797 1.00 32.31 290 TYR A C 1
ATOM 2409 O O . TYR A 1 290 ? -1.179 19.405 -31.071 1.00 32.31 290 TYR A O 1
ATOM 2417 N N . ILE A 1 291 ? -2.006 17.847 -32.447 1.00 32.88 291 ILE A N 1
ATOM 2418 C CA . ILE A 1 291 ? -0.789 17.012 -32.443 1.00 32.88 291 ILE A CA 1
ATOM 2419 C C . ILE A 1 291 ? 0.151 17.417 -33.589 1.00 32.88 291 ILE A C 1
ATOM 2421 O O . ILE A 1 291 ? 1.362 17.277 -33.459 1.00 32.88 291 ILE A O 1
ATOM 2425 N N . LYS A 1 292 ? -0.378 17.987 -34.681 1.00 29.14 292 LYS A N 1
ATOM 2426 C CA . LYS A 1 292 ? 0.446 18.589 -35.740 1.00 29.14 292 LYS A CA 1
ATOM 2427 C C . LYS A 1 292 ? 1.070 19.924 -35.333 1.00 29.14 292 LYS A C 1
ATOM 2429 O O . LYS A 1 292 ? 2.107 20.260 -35.878 1.00 29.14 292 LYS A O 1
ATOM 2434 N N . SER A 1 293 ? 0.490 20.650 -34.376 1.00 28.89 293 SER A N 1
ATOM 2435 C CA . SER A 1 293 ? 1.077 21.885 -33.836 1.00 28.89 293 SER A CA 1
ATOM 2436 C C . SER A 1 293 ? 2.117 21.657 -32.724 1.00 28.89 293 SER A C 1
ATOM 2438 O O . SER A 1 293 ? 2.574 22.623 -32.120 1.00 28.89 293 SER A O 1
ATOM 2440 N N . MET A 1 294 ? 2.442 20.400 -32.395 1.00 35.56 294 MET A N 1
ATOM 2441 C CA . MET A 1 294 ? 3.471 20.012 -31.410 1.00 35.56 294 MET A CA 1
ATOM 2442 C C . MET A 1 294 ? 4.533 19.052 -31.987 1.00 35.56 294 MET A C 1
ATOM 2444 O O . MET A 1 294 ? 5.302 18.458 -31.229 1.00 35.56 294 MET A O 1
ATOM 2448 N N . LEU A 1 295 ? 4.571 18.902 -33.314 1.00 33.25 295 LEU A N 1
ATOM 2449 C CA . LEU A 1 295 ? 5.703 18.377 -34.086 1.00 33.25 295 LEU A CA 1
ATOM 2450 C C . LEU A 1 295 ? 6.415 19.553 -34.757 1.00 33.25 295 LEU A C 1
ATOM 2452 O O . LEU A 1 295 ? 7.642 19.433 -34.953 1.00 33.25 295 LEU A O 1
#

InterPro domains:
  IPR043773 Wadjet protein JetA [PF18982] (31-253)

Radius of gyration: 26.61 Å; chains: 1; bounding box: 55×55×67 Å

Organism: NCBI:txid281456

pLDDT: mean 77.35, std 21.04, range [24.86, 97.06]

Foldseek 3Di:
DDVCVQQVFPCLCVCCVDPLVVLLLVLLLLVLVCVVPDPWAFPVNSLVSSCVRCVPVLQVDDDDPPDDQPDNDSSSSSVVSVVVCCNSQQWHWDPPDPDPTIIIDGDPVSNVVSVVSVCVVVLAQPQADLLQVLLLVLLVVCLVVVDLCNLVSVVSNVVSVVVVVVLVVVLVVVVVVLVVVLVPDPDPVVNVCSVPVPCCVRRVPRRVVCCVPVSDCVVRVVVSVVSVVVCVVPPVSVVSSVVSCVVVVVDPDDPPPDDDPCPDPPPVVCVVPPPDDPPCPVVCVVVVVVVVVVD